Protein 2WUH (pdb70)

Foldseek 3Di:
DCVPFFAWLAQQPCPQPQVQKAKPAACDPLQGRNQQAPPHLGRQFFHWHNFWAAQVDQRIKIKGFQPAKWWFFKKKKAWGCRVNPDWAAFQKWFKWFAAVVPDIDTQAAPVRHGIDGHDPTHRDIDMDTRHVIDIHRMMMITGHDHHTDTHGMHMITTGGGDD/DADDDDDDDDDDDDDDDDDD/DADDDDDDDDDDDDDDDDDD/DQDDDDDDDDDDDDDDDPD

InterPro domains:
  IPR000421 Coagulation factor 5/8, C-terminal domain [PF00754] (46-182)
  IPR000421 Coagulation factor 5/8, C-terminal domain [PS01285] (71-104)
  IPR000421 Coagulation factor 5/8, C-terminal domain [PS01286] (168-185)
  IPR000421 Coagulation factor 5/8, C-terminal domain [PS50022] (30-185)
  IPR000421 Coagulation factor 5/8, C-terminal domain [SM00231] (29-185)
  IPR000421 Coagulation factor 5/8, C-terminal domain [cd00057] (32-184)
  IPR000719 Protein kinase domain [PS50011] (563-849)
  IPR001245 Serine-threonine/tyrosine-protein kinase, catalytic domain [PF07714] (563-846)
  IPR001245 Serine-threonine/tyrosine-protein kinase, catalytic domain [PR00109] (654-667)
  IPR001245 Serine-threonine/tyrosine-protein kinase, catalytic domain [PR00109] (700-718)
  IPR001245 Serine-threonine/tyrosine-protein kinase, catalytic domain [PR00109] (749-759)
  IPR001245 Serine-threonine/tyrosine-protein kinase, catalytic domain [PR00109] (768-790)
  IPR002011 Tyrosine-protein kinase, receptor class II, conserved site [PS00239] (734-742)
  IPR008266 Tyrosine-protein kinase, active site [PS00109] (706-718)
  IPR008979 Galactose-binding-like domain superfamily [SSF49785] (29-187)
  IPR011009 Protein kinase-like domain superfamily [SSF56112] (551-846)
  IPR020635 Tyrosine-protein kinase, catalytic domain [SM00219] (563-849)
  IPR048525 Discoidin domain-containing receptor 1/2, DS-like domain [PF21114] (190-366)
  IPR050122 Receptor Tyrosine Kinase [PTHR24416] (360-849)

Solvent-accessible surface area: 12387 Å² total

Sequence (222 aa):
NPAICRYPLGMSGGQIPDEDITASSQWSESTAAKYGRLDSEEGDGAWCPEIPVEPDDLKEFLQIDLHTLHFITLVGTQGRHAGGHGIEFAPMYKINYSRDGTRWISWRNRHGKQVLDGNSNPYDIFLKDLEPPIVARFVRFIPVTDHSMNVCMRVELYGCVWLGPGPGPGPRGQGVGFGPGPGGPGPGPGPRGQGVGFGPGPGGPGPGPGPRGQGVGFGPGP

Structure (mmCIF, N/CA/C/O backbone):
data_2WUH
#
_entry.id   2WUH
#
_cell.length_a   33.397
_cell.length_b   40.863
_cell.length_c   48.917
_cell.angle_alpha   66.19
_cell.angle_beta   88.90
_cell.angle_gamma   76.92
#
_symmetry.space_group_name_H-M   'P 1'
#
loop_
_entity.id
_entity.type
_entity.pdbx_description
1 polymer 'DISCOIDIN DOMAIN RECEPTOR 2'
2 polymer 'COLLAGEN PEPTIDE'
3 water water
#
loop_
_atom_site.group_PDB
_atom_site.id
_atom_site.type_symbol
_atom_site.label_atom_id
_atom_site.label_alt_id
_atom_site.label_comp_id
_atom_site.label_asym_id
_atom_site.label_entity_id
_atom_site.label_seq_id
_atom_site.pdbx_PDB_ins_code
_atom_site.Cartn_x
_atom_site.Cartn_y
_atom_site.Cartn_z
_atom_site.occupancy
_atom_site.B_iso_or_equiv
_atom_site.auth_seq_id
_atom_site.auth_comp_id
_atom_site.auth_asym_id
_atom_site.auth_atom_id
_atom_site.pdbx_PDB_model_num
ATOM 1 N N . ASN A 1 14 ? 26.668 0.069 -16.201 1.00 48.72 26 ASN A N 1
ATOM 2 C CA . ASN A 1 14 ? 26.587 0.916 -17.425 1.00 48.23 26 ASN A CA 1
ATOM 3 C C . ASN A 1 14 ? 25.720 0.265 -18.500 1.00 47.88 26 ASN A C 1
ATOM 4 O O . ASN A 1 14 ? 24.836 0.910 -19.065 1.00 48.01 26 ASN A O 1
ATOM 6 N N . PRO A 1 15 ? 25.963 -1.024 -18.798 1.00 47.42 27 PRO A N 1
ATOM 7 C CA . PRO A 1 15 ? 25.181 -1.731 -19.818 1.00 46.82 27 PRO A CA 1
ATOM 8 C C . PRO A 1 15 ? 23.687 -1.760 -19.500 1.00 45.98 27 PRO A C 1
ATOM 9 O O . PRO A 1 15 ? 22.875 -2.166 -20.331 1.00 43.94 27 PRO A O 1
ATOM 13 N N . ALA A 1 16 ? 23.334 -1.329 -18.292 1.00 44.80 28 ALA A N 1
ATOM 14 C CA . ALA A 1 16 ? 21.941 -1.309 -17.862 1.00 44.00 28 ALA A CA 1
ATOM 15 C C . ALA A 1 16 ? 21.171 -0.182 -18.541 1.00 43.21 28 ALA A C 1
ATOM 16 O O . ALA A 1 16 ? 19.989 -0.326 -18.848 1.00 43.44 28 ALA A O 1
ATOM 18 N N . ILE A 1 17 ? 21.847 0.939 -18.770 1.00 41.75 29 ILE A N 1
ATOM 19 C CA . ILE A 1 17 ? 21.231 2.094 -19.414 1.00 40.72 29 ILE A CA 1
ATOM 20 C C . ILE A 1 17 ? 21.620 2.154 -20.887 1.00 38.63 29 ILE A C 1
ATOM 21 O O . ILE A 1 17 ? 20.831 2.566 -21.736 1.00 40.22 29 ILE A O 1
ATOM 26 N N . CYS A 1 18 ? 22.844 1.730 -21.176 1.00 34.90 30 CYS A N 1
ATOM 27 C CA . CYS A 1 18 ? 23.382 1.735 -22.533 1.00 30.66 30 CYS A CA 1
ATOM 28 C C . CYS A 1 18 ? 23.046 0.407 -23.212 1.00 28.36 30 CYS A C 1
ATOM 29 O O . CYS A 1 18 ? 23.923 -0.428 -23.446 1.00 26.83 30 CYS A O 1
ATOM 32 N N . ARG A 1 19 ? 21.774 0.239 -23.559 1.00 26.88 31 ARG A N 1
ATOM 33 C CA . ARG A 1 19 ? 21.286 -1.006 -24.139 1.00 25.18 31 ARG A CA 1
ATOM 34 C C . ARG A 1 19 ? 20.192 -0.734 -25.175 1.00 23.11 31 ARG A C 1
ATOM 35 O O . ARG A 1 19 ? 19.459 -1.643 -25.565 1.00 23.67 31 ARG A O 1
ATOM 43 N N . TYR A 1 20 ? 20.087 0.514 -25.617 1.00 23.15 32 TYR A N 1
ATOM 44 C CA . TYR A 1 20 ? 19.050 0.913 -26.568 1.00 23.47 32 TYR A CA 1
ATOM 45 C C . TYR A 1 20 ? 19.284 0.527 -28.020 1.00 21.97 32 TYR A C 1
ATOM 46 O O . TYR A 1 20 ? 20.416 0.522 -28.499 1.00 20.92 32 TYR A O 1
ATOM 55 N N . PRO A 1 21 ? 18.206 0.191 -28.744 1.00 20.99 33 PRO A N 1
ATOM 56 C CA . PRO A 1 21 ? 18.397 -0.164 -30.154 1.00 20.73 33 PRO A CA 1
ATOM 57 C C . PRO A 1 21 ? 18.864 1.115 -30.846 1.00 20.01 33 PRO A C 1
ATOM 58 O O . PRO A 1 21 ? 18.337 2.204 -30.583 1.00 20.57 33 PRO A O 1
ATOM 62 N N . LEU A 1 22 ? 19.848 1.002 -31.733 1.00 19.02 34 LEU A N 1
ATOM 63 C CA . LEU A 1 22 ? 20.394 2.197 -32.365 1.00 18.52 34 LEU A CA 1
ATOM 64 C C . LEU A 1 22 ? 19.783 2.690 -33.674 1.00 20.47 34 LEU A C 1
ATOM 65 O O . LEU A 1 22 ? 20.198 3.727 -34.199 1.00 21.51 34 LEU A O 1
ATOM 70 N N . GLY A 1 23 ? 18.803 1.973 -34.209 1.00 20.33 35 GLY A N 1
ATOM 71 C CA . GLY A 1 23 ? 18.178 2.471 -35.420 1.00 20.84 35 GLY A CA 1
ATOM 72 C C . GLY A 1 23 ? 17.890 1.563 -36.594 1.00 19.11 35 GLY A C 1
ATOM 73 O O . GLY A 1 23 ? 17.290 2.020 -37.562 1.00 20.29 35 GLY A O 1
ATOM 74 N N . MET A 1 24 ? 18.285 0.298 -36.542 1.00 18.78 36 MET A N 1
ATOM 75 C CA . MET A 1 24 ? 18.012 -0.564 -37.686 1.00 18.53 36 MET A CA 1
ATOM 76 C C . MET A 1 24 ? 16.517 -0.817 -37.860 1.00 20.46 36 MET A C 1
ATOM 77 O O . MET A 1 24 ? 15.972 -0.582 -38.935 1.00 19.16 36 MET A O 1
ATOM 82 N N . SER A 1 25 ? 15.849 -1.283 -36.810 1.00 21.12 37 SER A N 1
ATOM 83 C CA . SER A 1 25 ? 14.411 -1.551 -36.891 1.00 22.57 37 SER A CA 1
ATOM 84 C C . SER A 1 25 ? 13.554 -0.290 -36.981 1.00 23.51 37 SER A C 1
ATOM 85 O O . SER A 1 25 ? 12.554 -0.264 -37.702 1.00 23.51 37 SER A O 1
ATOM 88 N N . GLY A 1 26 ? 13.943 0.743 -36.240 1.00 24.60 38 GLY A N 1
ATOM 89 C CA . GLY A 1 26 ? 13.183 1.984 -36.220 1.00 26.40 38 GLY A CA 1
ATOM 90 C C . GLY A 1 26 ? 13.385 2.966 -37.361 1.00 26.76 38 GLY A C 1
ATOM 91 O O . GLY A 1 26 ? 12.575 3.879 -37.540 1.00 27.70 38 GLY A O 1
ATOM 92 N N . GLY A 1 27 ? 14.457 2.800 -38.129 1.00 25.87 39 GLY A N 1
ATOM 93 C CA . GLY A 1 27 ? 14.704 3.708 -39.234 1.00 27.16 39 GLY A CA 1
ATOM 94 C C . GLY A 1 27 ? 15.594 4.893 -38.895 1.00 26.62 39 GLY A C 1
ATOM 95 O O . GLY A 1 27 ? 15.922 5.693 -39.779 1.00 27.21 39 GLY A O 1
ATOM 96 N N . GLN A 1 28 ? 15.992 5.019 -37.629 1.00 25.61 40 GLN A N 1
ATOM 97 C CA . GLN A 1 28 ? 16.859 6.125 -37.217 1.00 25.51 40 GLN A CA 1
ATOM 98 C C . GLN A 1 28 ? 18.147 6.072 -38.030 1.00 24.00 40 GLN A C 1
ATOM 99 O O . GLN A 1 28 ? 18.758 7.101 -38.325 1.00 25.71 40 GLN A O 1
ATOM 105 N N . ILE A 1 29 ? 18.569 4.858 -38.368 1.00 22.50 41 ILE A N 1
ATOM 106 C CA . ILE A 1 29 ? 19.741 4.657 -39.206 1.00 19.65 41 ILE A CA 1
ATOM 107 C C . ILE A 1 29 ? 19.146 4.593 -40.616 1.00 19.77 41 ILE A C 1
ATOM 108 O O . ILE A 1 29 ? 18.476 3.630 -40.970 1.00 21.18 41 ILE A O 1
ATOM 113 N N . PRO A 1 30 ? 19.371 5.633 -41.433 1.00 21.86 42 PRO A N 1
ATOM 114 C CA . PRO A 1 30 ? 18.839 5.675 -42.799 1.00 21.83 42 PRO A CA 1
ATOM 115 C C . PRO A 1 30 ? 19.460 4.659 -43.752 1.00 22.05 42 PRO A C 1
ATOM 116 O O . PRO A 1 30 ? 20.558 4.159 -43.513 1.00 21.31 42 PRO A O 1
ATOM 120 N N . ASP A 1 31 ? 18.754 4.370 -44.843 1.00 22.53 43 ASP A N 1
ATOM 121 C CA . ASP A 1 31 ? 19.228 3.408 -45.836 1.00 24.28 43 ASP A CA 1
ATOM 122 C C . ASP A 1 31 ? 20.649 3.672 -46.319 1.00 24.14 43 ASP A C 1
ATOM 123 O O . ASP A 1 31 ? 21.444 2.741 -46.467 1.00 21.96 43 ASP A O 1
ATOM 128 N N . GLU A 1 32 ? 20.959 4.940 -46.578 1.00 23.96 44 GLU A N 1
ATOM 129 C CA . GLU A 1 32 ? 22.272 5.332 -47.072 1.00 24.96 44 GLU A CA 1
ATOM 130 C C . GLU A 1 32 ? 23.407 4.904 -46.156 1.00 22.65 44 GLU A C 1
ATOM 131 O O . GLU A 1 32 ? 24.532 4.714 -46.612 1.00 22.88 44 GLU A O 1
ATOM 137 N N . ASP A 1 33 ? 23.113 4.745 -44.868 1.00 22.63 45 ASP A N 1
ATOM 138 C CA . ASP A 1 33 ? 24.135 4.353 -43.904 1.00 21.27 45 ASP A CA 1
ATOM 139 C C . ASP A 1 33 ? 24.320 2.842 -43.755 1.00 19.89 45 ASP A C 1
ATOM 140 O O . ASP A 1 33 ? 25.093 2.398 -42.910 1.00 19.56 45 ASP A O 1
ATOM 145 N N . ILE A 1 34 ? 23.613 2.061 -44.567 1.00 19.90 46 ILE A N 1
ATOM 146 C CA . ILE A 1 34 ? 23.726 0.604 -44.519 1.00 18.46 46 ILE A CA 1
ATOM 147 C C . ILE A 1 34 ? 24.186 0.125 -45.890 1.00 18.55 46 ILE A C 1
ATOM 148 O O . ILE A 1 34 ? 23.515 0.357 -46.894 1.00 18.81 46 ILE A O 1
ATOM 153 N N . THR A 1 35 ? 25.335 -0.539 -45.928 1.00 17.59 47 THR A N 1
ATOM 154 C CA . THR A 1 35 ? 25.872 -1.035 -47.187 1.00 18.63 47 THR A CA 1
ATOM 155 C C . THR A 1 35 ? 26.393 -2.446 -47.007 1.00 18.52 47 THR A C 1
ATOM 156 O O . THR A 1 35 ? 26.491 -2.950 -45.883 1.00 18.72 47 THR A O 1
ATOM 160 N N . ALA A 1 36 ? 26.734 -3.087 -48.117 1.00 18.71 48 ALA A N 1
ATOM 161 C CA . ALA A 1 36 ? 27.216 -4.454 -48.053 1.00 17.92 48 ALA A CA 1
ATOM 162 C C . ALA A 1 36 ? 28.233 -4.775 -49.130 1.00 20.36 48 ALA A C 1
ATOM 163 O O . ALA A 1 36 ? 28.409 -4.024 -50.086 1.00 20.74 48 ALA A O 1
ATOM 165 N N . SER A 1 37 ? 28.898 -5.908 -48.945 1.00 20.66 49 SER A N 1
ATOM 166 C CA . SER A 1 37 ? 29.912 -6.408 -49.863 1.00 20.67 49 SER A CA 1
ATOM 167 C C . SER A 1 37 ? 29.292 -6.773 -51.211 1.00 23.16 49 SER A C 1
ATOM 168 O O . SER A 1 37 ? 29.878 -6.517 -52.267 1.00 23.99 49 SER A O 1
ATOM 171 N N . SER A 1 38 ? 28.111 -7.383 -51.165 1.00 22.90 50 SER A N 1
ATOM 172 C CA . SER A 1 38 ? 27.396 -7.793 -52.371 1.00 23.27 50 SER A CA 1
ATOM 173 C C . SER A 1 38 ? 25.927 -8.027 -52.035 1.00 23.78 50 SER A C 1
ATOM 174 O O . SER A 1 38 ? 25.534 -7.982 -50.866 1.00 22.32 50 SER A O 1
ATOM 177 N N . GLN A 1 39 ? 25.117 -8.277 -53.059 1.00 21.92 51 GLN A N 1
ATOM 178 C CA . GLN A 1 39 ? 23.694 -8.528 -52.862 1.00 22.26 51 GLN A CA 1
ATOM 179 C C . GLN A 1 39 ? 23.163 -9.467 -53.938 1.00 22.87 51 GLN A C 1
ATOM 180 O O . GLN A 1 39 ? 23.552 -9.386 -55.105 1.00 23.05 51 GLN A O 1
ATOM 186 N N . TRP A 1 40 ? 22.266 -10.356 -53.535 1.00 21.71 52 TRP A N 1
ATOM 187 C CA . TRP A 1 40 ? 21.662 -11.320 -54.444 1.00 22.21 52 TRP A CA 1
ATOM 188 C C . TRP A 1 40 ? 20.772 -10.590 -55.439 1.00 21.80 52 TRP A C 1
ATOM 189 O O . TRP A 1 40 ? 20.732 -10.932 -56.627 1.00 22.75 52 TRP A O 1
ATOM 200 N N . SER A 1 41 ? 20.074 -9.575 -54.943 1.00 22.59 53 SER A N 1
ATOM 201 C CA . SER A 1 41 ? 19.153 -8.789 -55.752 1.00 23.88 53 SER A CA 1
ATOM 202 C C . SER A 1 41 ? 18.936 -7.430 -55.102 1.00 24.88 53 SER A C 1
ATOM 203 O O . SER A 1 41 ? 19.323 -7.210 -53.952 1.00 22.96 53 SER A O 1
ATOM 206 N N . GLU A 1 42 ? 18.322 -6.509 -55.834 1.00 26.02 54 GLU A N 1
ATOM 207 C CA . GLU A 1 42 ? 18.062 -5.194 -55.271 1.00 27.14 54 GLU A CA 1
ATOM 208 C C . GLU A 1 42 ? 17.142 -5.370 -54.064 1.00 25.67 54 GLU A C 1
ATOM 209 O O . GLU A 1 42 ? 17.235 -4.628 -53.086 1.00 25.57 54 GLU A O 1
ATOM 215 N N . SER A 1 43 ? 16.267 -6.370 -54.142 1.00 23.60 55 SER A N 1
ATOM 216 C CA . SER A 1 43 ? 15.308 -6.670 -53.084 1.00 22.77 55 SER A CA 1
ATOM 217 C C . SER A 1 43 ? 15.945 -7.250 -51.823 1.00 21.74 55 SER A C 1
ATOM 218 O O . SER A 1 43 ? 15.294 -7.352 -50.786 1.00 20.59 55 SER A O 1
ATOM 221 N N . THR A 1 44 ? 17.212 -7.635 -51.914 1.00 21.13 56 THR A N 1
ATOM 222 C CA . THR A 1 44 ? 17.916 -8.171 -50.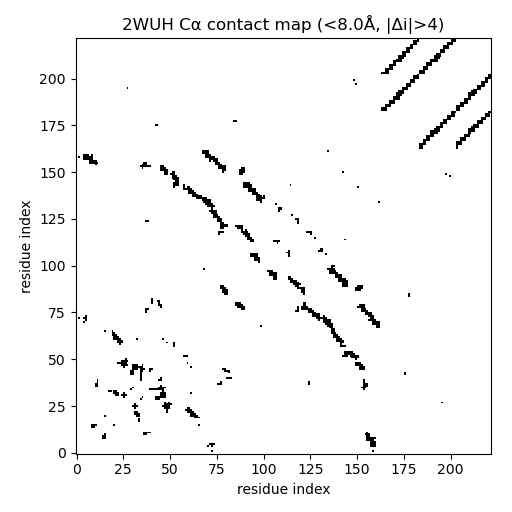752 1.00 21.42 56 THR A CA 1
ATOM 223 C C . THR A 1 44 ? 19.181 -7.345 -50.525 1.00 18.99 56 THR A C 1
ATOM 224 O O . THR A 1 44 ? 20.195 -7.829 -50.027 1.00 19.68 56 THR A O 1
ATOM 228 N N . ALA A 1 45 ? 19.106 -6.070 -50.895 1.00 19.98 57 ALA A N 1
ATOM 229 C CA . ALA A 1 45 ? 20.228 -5.162 -50.710 1.00 18.45 57 ALA A CA 1
ATOM 230 C C . ALA A 1 45 ? 20.412 -4.905 -49.222 1.00 17.67 57 ALA A C 1
ATOM 231 O O . ALA A 1 45 ? 19.525 -5.195 -48.414 1.00 19.55 57 ALA A O 1
ATOM 233 N N . ALA A 1 46 ? 21.557 -4.336 -48.876 1.00 16.83 58 ALA A N 1
ATOM 234 C CA . ALA A 1 46 ? 21.899 -4.036 -47.490 1.00 16.86 58 ALA A CA 1
ATOM 235 C C . ALA A 1 46 ? 20.818 -3.342 -46.667 1.00 18.80 58 ALA A C 1
ATOM 236 O O . ALA A 1 46 ? 20.625 -3.677 -45.498 1.00 19.31 58 ALA A O 1
ATOM 238 N N . LYS A 1 47 ? 20.117 -2.382 -47.266 1.00 19.48 59 LYS A N 1
ATOM 239 C CA . LYS A 1 47 ? 19.092 -1.637 -46.539 1.00 19.82 59 LYS A CA 1
ATOM 240 C C . LYS A 1 47 ? 17.941 -2.482 -46.019 1.00 18.51 59 LYS A C 1
ATOM 241 O O . LYS A 1 47 ? 17.180 -2.036 -45.165 1.00 18.55 59 LYS A O 1
ATOM 247 N N . TYR A 1 48 ? 17.806 -3.702 -46.526 1.00 18.36 60 TYR A N 1
ATOM 248 C CA . TYR A 1 48 ? 16.735 -4.581 -46.069 1.00 17.03 60 TYR A CA 1
ATOM 249 C C . TYR A 1 48 ? 17.179 -5.473 -44.910 1.00 18.83 60 TYR A C 1
ATOM 250 O O . TYR A 1 48 ? 16.388 -6.270 -44.395 1.00 17.36 60 TYR A O 1
ATOM 259 N N . GLY A 1 49 ? 18.434 -5.317 -44.487 1.00 17.37 61 GLY A N 1
ATOM 260 C CA . GLY A 1 49 ? 18.961 -6.126 -43.396 1.00 17.03 61 GLY A CA 1
ATOM 261 C C . GLY A 1 49 ? 18.673 -5.554 -42.017 1.00 16.87 61 GLY A C 1
ATOM 262 O O . GLY A 1 49 ? 19.558 -5.509 -41.152 1.00 15.29 61 GLY A O 1
ATOM 263 N N . ARG A 1 50 ? 17.427 -5.128 -41.812 1.00 17.23 62 ARG A N 1
ATOM 264 C CA . ARG A 1 50 ? 16.988 -4.535 -40.546 1.00 17.37 62 ARG A CA 1
ATOM 265 C C . ARG A 1 50 ? 16.212 -5.560 -39.721 1.00 17.45 62 ARG A C 1
ATOM 266 O O . ARG A 1 50 ? 15.325 -6.232 -40.233 1.00 17.19 62 ARG A O 1
ATOM 274 N N . LEU A 1 51 ? 16.540 -5.673 -38.438 1.00 17.10 63 LEU A N 1
ATOM 275 C CA . LEU A 1 51 ? 15.880 -6.646 -37.573 1.00 16.17 63 LEU A CA 1
ATOM 276 C C . LEU A 1 51 ? 14.350 -6.556 -37.650 1.00 18.07 63 LEU A C 1
ATOM 277 O O . LEU A 1 51 ? 13.780 -5.463 -37.604 1.00 20.56 63 LEU A O 1
ATOM 282 N N . ASP A 1 52 ? 13.709 -7.718 -37.777 1.00 20.57 64 ASP A N 1
ATOM 283 C CA . ASP A 1 52 ? 12.248 -7.845 -37.844 1.00 20.98 64 ASP A CA 1
ATOM 284 C C . ASP A 1 52 ? 11.553 -7.249 -39.064 1.00 22.80 64 ASP A C 1
ATOM 285 O O . ASP A 1 52 ? 10.320 -7.251 -39.140 1.00 22.50 64 ASP A O 1
ATOM 290 N N . SER A 1 53 ? 12.323 -6.746 -40.020 1.00 19.99 65 SER A N 1
ATOM 291 C CA . SER A 1 53 ? 11.733 -6.158 -41.215 1.00 22.20 65 SER A CA 1
ATOM 292 C C . SER A 1 53 ? 11.315 -7.217 -42.224 1.00 23.27 65 SER A C 1
ATOM 293 O O . SER A 1 53 ? 11.936 -8.273 -42.321 1.00 23.48 65 SER A O 1
ATOM 296 N N . GLU A 1 54 ? 10.240 -6.927 -42.954 1.00 23.65 66 GLU A N 1
ATOM 297 C CA . GLU A 1 54 ? 9.733 -7.819 -43.990 1.00 24.09 66 GLU A CA 1
ATOM 298 C C . GLU A 1 54 ? 9.723 -7.070 -45.318 1.00 22.89 66 GLU A C 1
ATOM 299 O O . GLU A 1 54 ? 9.176 -7.560 -46.307 1.00 23.73 66 GLU A O 1
ATOM 305 N N . GLU A 1 55 ? 10.322 -5.881 -45.332 1.00 21.81 67 GLU A N 1
ATOM 306 C CA . GLU A 1 55 ? 10.400 -5.055 -46.539 1.00 24.07 67 GLU A CA 1
ATOM 307 C C . GLU A 1 55 ? 11.314 -5.696 -47.585 1.00 23.28 67 GLU A C 1
ATOM 308 O O . GLU A 1 55 ? 12.204 -6.481 -47.246 1.00 22.64 67 GLU A O 1
ATOM 314 N N . GLY A 1 56 ? 11.100 -5.365 -48.855 1.00 21.81 68 GLY A N 1
ATOM 315 C CA . GLY A 1 56 ? 11.916 -5.966 -49.898 1.00 22.23 68 GLY A CA 1
ATOM 316 C C . GLY A 1 56 ? 11.660 -7.462 -49.862 1.00 20.79 68 GLY A C 1
ATOM 317 O O . GLY A 1 56 ? 10.528 -7.878 -49.622 1.00 23.36 68 GLY A O 1
ATOM 318 N N . ASP A 1 57 ? 12.686 -8.277 -50.093 1.00 20.77 69 ASP A N 1
ATOM 319 C CA . ASP A 1 57 ? 12.494 -9.722 -50.030 1.00 21.12 69 ASP A CA 1
ATOM 320 C C . ASP A 1 57 ? 12.856 -10.321 -48.666 1.00 21.74 69 ASP A C 1
ATOM 321 O O . ASP A 1 57 ? 13.147 -11.515 -48.537 1.00 23.05 69 ASP A O 1
ATOM 326 N N . GLY A 1 58 ? 12.838 -9.473 -47.640 1.00 23.04 70 GLY A N 1
ATOM 327 C CA . GLY A 1 58 ? 13.057 -9.955 -46.287 1.00 20.21 70 GLY A CA 1
ATOM 328 C C . GLY A 1 58 ? 14.371 -9.887 -45.538 1.00 21.11 70 GLY A C 1
ATOM 329 O O . GLY A 1 58 ? 14.397 -10.260 -44.366 1.00 21.29 70 GLY A O 1
ATOM 330 N N . ALA A 1 59 ? 15.445 -9.432 -46.175 1.00 19.06 71 ALA A N 1
ATOM 331 C CA . ALA A 1 59 ? 16.734 -9.353 -45.498 1.00 18.46 71 ALA A CA 1
ATOM 332 C C . ALA A 1 59 ? 17.819 -8.940 -46.475 1.00 18.28 71 ALA A C 1
ATOM 333 O O . ALA A 1 59 ? 17.561 -8.766 -47.660 1.00 19.31 71 ALA A O 1
ATOM 335 N N . TRP A 1 60 ? 19.030 -8.760 -45.960 1.00 17.11 72 TRP A N 1
ATOM 336 C CA . TRP A 1 60 ? 20.180 -8.482 -46.812 1.00 16.09 72 TRP A CA 1
ATOM 337 C C . TRP A 1 60 ? 20.746 -9.871 -47.098 1.00 17.28 72 TRP A C 1
ATOM 338 O O . TRP A 1 60 ? 20.875 -10.685 -46.184 1.00 15.97 72 TRP A O 1
ATOM 349 N N . CYS A 1 61 ? 21.094 -10.151 -48.351 1.00 16.18 73 CYS A N 1
ATOM 350 C CA . CYS A 1 61 ? 21.656 -11.454 -48.677 1.00 18.17 73 CYS A CA 1
ATOM 351 C C . CYS A 1 61 ? 22.785 -11.289 -49.679 1.00 19.51 73 CYS A C 1
ATOM 352 O O . CYS A 1 61 ? 22.615 -10.607 -50.687 1.00 20.69 73 CYS A O 1
ATOM 355 N N . PRO A 1 62 ? 23.954 -11.893 -49.405 1.00 19.39 74 PRO A N 1
ATOM 356 C CA . PRO A 1 62 ? 25.110 -11.812 -50.308 1.00 20.85 74 PRO A CA 1
ATOM 357 C C . PRO A 1 62 ? 24.745 -12.368 -51.680 1.00 21.67 74 PRO A C 1
ATOM 358 O O . PRO A 1 62 ? 23.791 -13.126 -51.810 1.00 21.10 74 PRO A O 1
ATOM 362 N N . GLU A 1 63 ? 25.525 -12.004 -52.693 1.00 23.03 75 GLU A N 1
ATOM 363 C CA . GLU A 1 63 ? 25.287 -12.454 -54.057 1.00 24.14 75 GLU A CA 1
ATOM 364 C C . GLU A 1 63 ? 25.662 -13.918 -54.270 1.00 23.25 75 GLU A C 1
ATOM 365 O O . GLU A 1 63 ? 25.115 -14.583 -55.146 1.00 23.3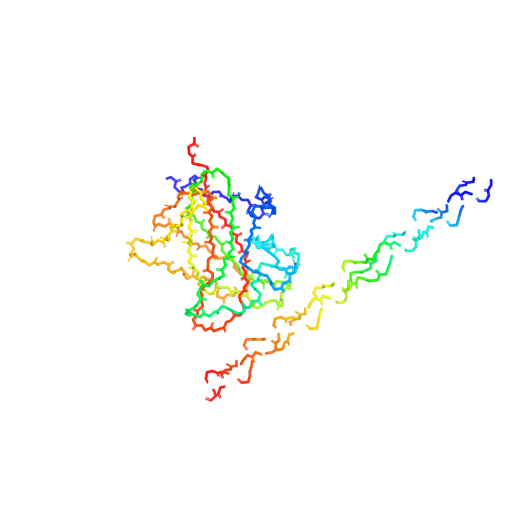9 75 GLU A O 1
ATOM 371 N N . ILE A 1 64 ? 26.600 -14.417 -53.473 1.00 24.06 76 ILE A N 1
ATOM 372 C CA . ILE A 1 64 ? 27.031 -15.808 -53.597 1.00 24.81 76 ILE A CA 1
ATOM 373 C C . ILE A 1 64 ? 27.104 -16.480 -52.234 1.00 23.75 76 ILE A C 1
ATOM 374 O O . ILE A 1 64 ? 27.052 -15.812 -51.204 1.00 23.19 76 ILE A O 1
ATOM 379 N N . PRO A 1 65 ? 27.205 -17.819 -52.209 1.00 24.19 77 PRO A N 1
ATOM 380 C CA . PRO A 1 65 ? 27.284 -18.540 -50.936 1.00 23.39 77 PRO A CA 1
ATOM 381 C C . PRO A 1 65 ? 28.514 -18.136 -50.139 1.00 23.66 77 PRO A C 1
ATOM 382 O O . PRO A 1 65 ? 29.525 -17.720 -50.708 1.00 25.00 77 PRO A O 1
ATOM 386 N N . VAL A 1 66 ? 28.432 -18.258 -48.821 1.00 22.26 78 VAL A N 1
ATOM 387 C CA . VAL A 1 66 ? 29.571 -17.940 -47.974 1.00 21.40 78 VAL A CA 1
ATOM 388 C C . VAL A 1 66 ? 30.318 -19.241 -47.731 1.00 24.39 78 VAL A C 1
ATOM 389 O O . VAL A 1 66 ? 29.722 -20.226 -47.285 1.00 22.39 78 VAL A O 1
ATOM 393 N N . GLU A 1 67 ? 31.613 -19.239 -48.045 1.0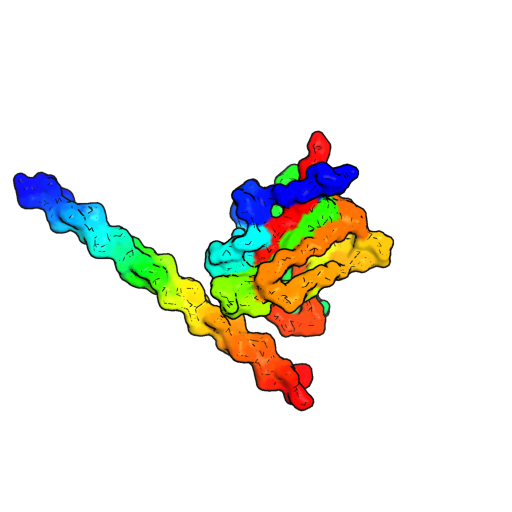0 25.61 79 GLU A N 1
ATOM 394 C CA . GLU A 1 67 ? 32.479 -20.402 -47.864 1.00 27.82 79 GLU A CA 1
ATOM 395 C C . GLU A 1 67 ? 33.179 -20.300 -46.510 1.00 26.30 79 GLU A C 1
ATOM 396 O O . GLU A 1 67 ? 33.572 -19.217 -46.086 1.00 25.79 79 GLU A O 1
ATOM 402 N N . PRO A 1 68 ? 33.363 -21.437 -45.822 1.00 27.15 80 PRO A N 1
ATOM 403 C CA . PRO A 1 68 ? 34.012 -21.485 -44.507 1.00 27.45 80 PRO A CA 1
ATOM 404 C C . PRO A 1 68 ? 35.443 -20.949 -44.418 1.00 29.38 80 PRO A C 1
ATOM 405 O O . PRO A 1 68 ? 35.867 -20.465 -43.365 1.00 30.56 80 PRO A O 1
ATOM 409 N N . ASP A 1 69 ? 36.181 -21.030 -45.516 1.00 29.69 81 ASP A N 1
ATOM 410 C CA . ASP A 1 69 ? 37.567 -20.577 -45.520 1.00 31.91 81 ASP A CA 1
ATOM 411 C C . ASP A 1 69 ? 37.765 -19.312 -46.347 1.00 31.52 81 ASP A C 1
ATOM 412 O O . ASP A 1 69 ? 38.887 -18.985 -46.733 1.00 31.13 81 ASP A O 1
ATOM 417 N N . ASP A 1 70 ? 36.674 -18.603 -46.616 1.00 30.67 82 ASP A N 1
ATOM 418 C CA . ASP A 1 70 ? 36.740 -17.378 -47.402 1.00 30.56 82 ASP A CA 1
ATOM 419 C C . ASP A 1 70 ? 35.664 -16.423 -46.908 1.00 29.63 82 ASP A C 1
ATOM 420 O O . ASP A 1 70 ? 34.609 -16.299 -47.523 1.00 29.02 82 ASP A O 1
ATOM 425 N N . LEU A 1 71 ? 35.939 -15.748 -45.797 1.00 28.64 83 LEU A N 1
ATOM 426 C CA . LEU A 1 71 ? 34.985 -14.814 -45.207 1.00 29.55 83 LEU A CA 1
ATOM 427 C C . LEU A 1 71 ? 35.113 -13.433 -45.847 1.00 30.07 83 LEU A C 1
ATOM 428 O O . LEU A 1 71 ? 35.693 -12.519 -45.261 1.00 33.00 83 LEU A O 1
ATOM 433 N N . LYS A 1 72 ? 34.541 -13.280 -47.038 1.00 27.22 84 LYS A N 1
ATOM 434 C CA . LYS A 1 72 ? 34.632 -12.026 -47.780 1.00 25.79 84 LYS A CA 1
ATOM 435 C C . LYS A 1 72 ? 33.361 -11.181 -47.905 1.00 25.10 84 LYS A C 1
ATOM 436 O O . LYS A 1 72 ? 33.349 -10.187 -48.630 1.00 25.55 84 LYS A O 1
ATOM 442 N N . GLU A 1 73 ? 32.292 -11.567 -47.216 1.00 21.74 85 GLU A N 1
ATOM 443 C CA . GLU A 1 73 ? 31.057 -10.789 -47.279 1.00 19.65 85 GLU A CA 1
ATOM 444 C C . GLU A 1 73 ? 30.913 -9.977 -45.997 1.00 18.48 85 GLU A C 1
ATOM 445 O O . GLU A 1 73 ? 31.507 -10.305 -44.972 1.00 19.63 85 GLU A O 1
ATOM 451 N N . PHE A 1 74 ? 30.132 -8.906 -46.059 1.00 17.97 86 PHE A N 1
ATOM 452 C CA . PHE A 1 74 ? 29.906 -8.082 -44.880 1.00 16.81 86 PHE A CA 1
ATOM 453 C C . PHE A 1 74 ? 28.710 -7.169 -45.048 1.00 17.20 86 PHE A C 1
ATOM 454 O O . PHE A 1 74 ? 28.332 -6.819 -46.167 1.00 18.59 86 PHE A O 1
ATOM 462 N N . LEU A 1 75 ? 28.100 -6.826 -43.918 1.00 16.48 87 LEU A N 1
ATOM 463 C CA . LEU A 1 75 ? 26.978 -5.896 -43.871 1.00 15.57 87 LEU A CA 1
ATOM 464 C C . LEU A 1 75 ? 27.549 -4.798 -42.977 1.00 16.09 87 LEU A C 1
ATOM 465 O O . LEU A 1 75 ? 27.921 -5.045 -41.830 1.00 16.26 87 LEU A O 1
ATOM 470 N N . GLN A 1 76 ? 27.613 -3.586 -43.513 1.00 16.99 88 GLN A N 1
ATOM 471 C CA . GLN A 1 76 ? 28.205 -2.456 -42.807 1.00 17.58 88 GLN A CA 1
ATOM 472 C C . GLN A 1 76 ? 27.234 -1.346 -42.427 1.00 18.11 88 GLN A C 1
ATOM 473 O O . GLN A 1 76 ? 26.436 -0.899 -43.245 1.00 17.74 88 GLN A O 1
ATOM 479 N N . ILE A 1 77 ? 27.323 -0.904 -41.175 1.00 16.56 89 ILE A N 1
ATOM 480 C CA . ILE A 1 77 ? 26.468 0.158 -40.660 1.00 17.67 89 ILE A CA 1
ATOM 481 C C . ILE A 1 77 ? 27.316 1.358 -40.257 1.00 16.87 89 ILE A C 1
ATOM 482 O O . ILE A 1 77 ? 28.312 1.211 -39.554 1.00 17.91 89 ILE A O 1
ATOM 487 N N . ASP A 1 78 ? 26.926 2.542 -40.721 1.00 17.03 90 ASP A N 1
ATOM 488 C CA . ASP A 1 78 ? 27.630 3.768 -40.378 1.00 19.96 90 ASP A CA 1
ATOM 489 C C . ASP A 1 78 ? 26.759 4.550 -39.388 1.00 18.23 90 ASP A C 1
ATOM 490 O O . ASP A 1 78 ? 25.656 4.975 -39.726 1.00 20.17 90 ASP A O 1
ATOM 495 N N . LEU A 1 79 ? 27.247 4.712 -38.160 1.00 18.54 91 LEU A N 1
ATOM 496 C CA . LEU A 1 79 ? 26.512 5.439 -37.125 1.00 21.16 91 LEU A CA 1
ATOM 497 C C . LEU A 1 79 ? 26.897 6.915 -37.097 1.00 22.89 91 LEU A C 1
ATOM 498 O O . LEU A 1 79 ? 26.303 7.704 -36.354 1.00 24.89 91 LEU A O 1
ATOM 503 N N . HIS A 1 80 ? 27.892 7.269 -37.910 1.00 25.07 92 HIS A N 1
ATOM 504 C CA . HIS A 1 80 ? 28.406 8.636 -38.025 1.00 26.53 92 HIS A CA 1
ATOM 505 C C . HIS A 1 80 ? 29.157 9.154 -36.807 1.00 28.09 92 HIS A C 1
ATOM 506 O O . HIS A 1 80 ? 30.284 9.632 -36.932 1.00 30.53 92 HIS A O 1
ATOM 513 N N . THR A 1 81 ? 28.541 9.072 -35.635 1.00 28.54 93 THR A N 1
ATOM 514 C CA . THR A 1 81 ? 29.207 9.512 -34.417 1.00 30.05 93 THR A CA 1
ATOM 515 C C . THR A 1 81 ? 29.601 8.261 -33.644 1.00 28.18 93 THR A C 1
ATOM 516 O O . THR A 1 81 ? 29.022 7.196 -33.848 1.00 27.52 93 THR A O 1
ATOM 520 N N . LEU A 1 82 ? 30.603 8.376 -32.780 1.00 26.16 94 LEU A N 1
ATOM 521 C CA . LEU A 1 82 ? 31.038 7.229 -32.001 1.00 24.20 94 LEU A CA 1
ATOM 522 C C . LEU A 1 82 ? 29.940 6.757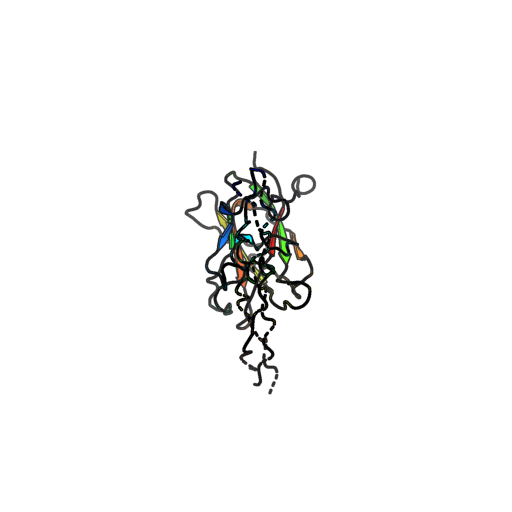 -31.059 1.00 23.94 94 LEU A C 1
ATOM 523 O O . LEU A 1 82 ? 29.282 7.564 -30.396 1.00 25.31 94 LEU A O 1
ATOM 528 N N . HIS A 1 83 ? 29.754 5.442 -31.008 1.00 22.41 95 HIS A N 1
ATOM 529 C CA . HIS A 1 83 ? 28.755 4.830 -30.144 1.00 21.74 95 HIS A CA 1
ATOM 530 C C . HIS A 1 83 ? 29.370 3.701 -29.338 1.00 22.39 95 HIS A C 1
ATOM 531 O O . HIS A 1 83 ? 30.357 3.092 -29.748 1.00 21.75 95 HIS A O 1
ATOM 538 N N . PHE A 1 84 ? 28.771 3.430 -28.188 1.00 23.00 96 PHE A N 1
ATOM 539 C CA . PHE A 1 84 ? 29.198 2.341 -27.326 1.00 26.25 96 PHE A CA 1
ATOM 540 C C . PHE A 1 84 ? 28.231 1.224 -27.731 1.00 26.69 96 PHE A C 1
ATOM 541 O O . PHE A 1 84 ? 27.015 1.401 -27.636 1.00 29.01 96 PHE A O 1
ATOM 549 N N . ILE A 1 85 ? 28.752 0.101 -28.217 1.00 23.60 97 ILE A N 1
ATOM 550 C CA . ILE A 1 85 ? 27.896 -1.014 -28.633 1.00 22.68 97 ILE A CA 1
ATOM 551 C C . ILE A 1 85 ? 28.055 -2.146 -27.621 1.00 22.50 97 ILE A C 1
ATOM 552 O O . ILE A 1 85 ? 29.127 -2.741 -27.502 1.00 21.76 97 ILE A O 1
ATOM 557 N N . THR A 1 86 ? 26.976 -2.442 -26.904 1.00 20.16 98 THR A N 1
ATOM 558 C CA . THR A 1 86 ? 26.989 -3.461 -25.862 1.00 21.18 98 THR A CA 1
ATOM 559 C C . THR A 1 86 ? 26.375 -4.804 -26.241 1.00 19.93 98 THR A C 1
ATOM 560 O O . THR A 1 86 ? 26.692 -5.835 -25.635 1.00 20.92 98 THR A O 1
ATOM 564 N N . LEU A 1 87 ? 25.478 -4.790 -27.221 1.00 19.17 99 LEU A N 1
ATOM 565 C CA . LEU A 1 87 ? 24.849 -6.019 -27.687 1.00 17.29 99 LEU A CA 1
ATOM 566 C C . LEU A 1 87 ? 24.534 -5.876 -29.159 1.00 17.51 99 LEU A C 1
ATOM 567 O O . LEU A 1 87 ? 24.428 -4.767 -29.672 1.00 17.00 99 LEU A O 1
ATOM 572 N N . VAL A 1 88 ? 24.385 -7.016 -29.820 1.00 18.95 100 VAL A N 1
ATOM 573 C CA . VAL A 1 88 ? 24.003 -7.050 -31.223 1.00 19.01 100 VAL A CA 1
ATOM 574 C C . VAL A 1 88 ? 22.945 -8.128 -31.347 1.00 19.81 100 VAL A C 1
ATOM 575 O O . VAL A 1 88 ? 22.914 -9.075 -30.554 1.00 19.17 100 VAL A O 1
ATOM 579 N N . GLY A 1 89 ? 22.066 -7.974 -32.329 1.00 17.33 101 GLY A N 1
ATOM 580 C CA . GLY A 1 89 ? 21.020 -8.957 -32.540 1.00 17.03 101 GLY A CA 1
ATOM 581 C C . GLY A 1 89 ? 20.973 -9.309 -34.011 1.00 18.00 101 GLY A C 1
ATOM 582 O O . GLY A 1 89 ? 21.158 -8.437 -34.859 1.00 17.94 101 GLY A O 1
ATOM 583 N N . THR A 1 90 ? 20.751 -10.581 -34.317 1.00 17.66 102 THR A N 1
ATOM 584 C CA . THR A 1 90 ? 20.672 -11.020 -35.704 1.00 17.70 102 THR A CA 1
ATOM 585 C C . THR A 1 90 ? 19.525 -11.995 -35.933 1.00 19.40 102 THR A C 1
ATOM 586 O O . THR A 1 90 ? 19.041 -12.654 -35.006 1.00 17.62 102 THR A O 1
ATOM 590 N N . GLN A 1 91 ? 19.098 -12.057 -37.190 1.00 19.29 103 GLN A N 1
ATOM 591 C CA . GLN A 1 91 ? 18.031 -12.939 -37.657 1.00 19.74 103 GLN A CA 1
ATOM 592 C C . GLN A 1 91 ? 18.424 -13.329 -39.070 1.00 19.13 103 GLN A C 1
ATOM 593 O O . GLN A 1 91 ? 19.323 -12.722 -39.665 1.00 16.31 103 GLN A O 1
ATOM 599 N N . GLY A 1 92 ? 17.724 -14.321 -39.610 1.00 18.37 104 GLY A N 1
ATOM 600 C CA . GLY A 1 92 ? 17.951 -14.731 -40.982 1.00 17.77 104 GLY A CA 1
ATOM 601 C C . GLY A 1 92 ? 16.838 -14.097 -41.812 1.00 18.11 104 GLY A C 1
ATOM 602 O O . GLY A 1 92 ? 16.307 -13.040 -41.442 1.00 17.71 104 GLY A O 1
ATOM 603 N N . ARG A 1 93 ? 16.468 -14.738 -42.918 1.00 19.07 105 ARG A N 1
ATOM 604 C CA . ARG A 1 93 ? 15.420 -14.216 -43.799 1.00 19.02 105 ARG A CA 1
ATOM 605 C C . ARG A 1 93 ? 14.137 -15.039 -43.654 1.00 20.74 105 ARG A C 1
ATOM 606 O O . ARG A 1 93 ? 14.062 -16.177 -44.133 1.00 20.67 105 ARG A O 1
ATOM 614 N N . HIS A 1 94 ? 13.132 -14.462 -42.998 1.00 21.74 106 HIS A N 1
ATOM 615 C CA . HIS A 1 94 ? 11.857 -15.149 -42.780 1.00 24.30 106 HIS A CA 1
ATOM 616 C C . HIS A 1 94 ? 11.004 -15.174 -44.043 1.00 23.46 106 HIS A C 1
ATOM 617 O O . HIS A 1 94 ? 10.416 -16.200 -44.383 1.00 22.10 106 HIS A O 1
ATOM 624 N N . ALA A 1 95 ? 10.926 -14.035 -44.721 1.00 23.68 107 ALA A N 1
ATOM 625 C CA . ALA A 1 95 ? 10.171 -13.921 -45.966 1.00 25.54 107 ALA A CA 1
ATOM 626 C C . ALA A 1 95 ? 8.764 -14.510 -45.926 1.00 26.10 107 ALA A C 1
ATOM 627 O O . ALA A 1 95 ? 8.451 -15.440 -46.670 1.00 26.33 107 ALA A O 1
ATOM 629 N N . GLY A 1 96 ? 7.919 -13.964 -45.058 1.00 28.90 108 GLY A N 1
ATOM 630 C CA . GLY A 1 96 ? 6.549 -14.437 -44.957 1.00 29.28 108 GLY A CA 1
ATOM 631 C C . GLY A 1 96 ? 6.378 -15.891 -44.562 1.00 30.11 108 GLY A C 1
ATOM 632 O O . GLY A 1 96 ? 5.262 -16.413 -44.589 1.00 30.86 108 GLY A O 1
ATOM 633 N N . GLY A 1 97 ? 7.471 -16.557 -44.201 1.00 28.96 109 GLY A N 1
ATOM 634 C CA . GLY A 1 97 ? 7.370 -17.948 -43.802 1.00 28.13 109 GLY A CA 1
ATOM 635 C C . GLY A 1 97 ? 8.001 -18.973 -44.731 1.00 28.34 109 GLY A C 1
ATOM 636 O O . GLY A 1 97 ? 7.985 -20.167 -44.427 1.00 29.82 109 GLY A O 1
ATOM 637 N N . HIS A 1 98 ? 8.548 -18.546 -45.864 1.00 26.60 110 HIS A N 1
ATOM 638 C CA . HIS A 1 98 ? 9.176 -19.525 -46.743 1.00 26.45 110 HIS A CA 1
ATOM 639 C C . HIS A 1 98 ? 10.676 -19.335 -46.927 1.00 24.67 110 HIS A C 1
ATOM 640 O O . HIS A 1 98 ? 11.319 -20.087 -47.660 1.00 24.33 110 HIS A O 1
ATOM 647 N N . GLY A 1 99 ? 11.238 -18.340 -46.251 1.00 22.30 111 GLY A N 1
ATOM 648 C CA . GLY A 1 99 ? 12.673 -18.128 -46.344 1.00 20.83 111 GLY A CA 1
ATOM 649 C C . GLY A 1 99 ? 13.370 -19.145 -45.456 1.00 19.64 111 GLY A C 1
ATOM 650 O O . GLY A 1 99 ? 12.824 -19.545 -44.427 1.00 21.05 111 GLY A O 1
ATOM 651 N N . ILE A 1 100 ? 14.568 -19.581 -45.842 1.00 19.03 112 ILE A N 1
ATOM 652 C CA . ILE A 1 100 ? 15.310 -20.557 -45.047 1.00 19.47 112 ILE A CA 1
ATOM 653 C C . ILE A 1 100 ? 16.746 -20.113 -44.802 1.00 19.79 112 ILE A C 1
ATOM 654 O O . ILE A 1 100 ? 17.517 -20.822 -44.161 1.00 20.64 112 ILE A O 1
ATOM 659 N N . GLU A 1 101 ? 17.087 -18.931 -45.300 1.00 18.38 113 GLU A N 1
ATOM 660 C CA . GLU A 1 101 ? 18.449 -18.409 -45.199 1.00 18.11 113 GLU A CA 1
ATOM 661 C C . GLU A 1 101 ? 18.818 -17.670 -43.913 1.00 18.07 113 GLU A C 1
ATOM 662 O O . GLU A 1 101 ? 18.066 -16.819 -43.435 1.00 17.76 113 GLU A O 1
ATOM 668 N N . PHE A 1 102 ? 19.996 -17.982 -43.380 1.00 17.63 114 PHE A N 1
ATOM 669 C CA . PHE A 1 102 ? 20.493 -17.332 -42.168 1.00 18.14 114 PHE A CA 1
ATOM 670 C C . PHE A 1 102 ? 22.000 -17.550 -42.013 1.00 18.17 114 PHE A C 1
ATOM 671 O O . PHE A 1 102 ? 22.573 -18.438 -42.651 1.00 19.59 114 PHE A O 1
ATOM 679 N N . ALA A 1 103 ? 22.639 -16.721 -41.187 1.00 16.86 115 ALA A N 1
ATOM 680 C CA . ALA A 1 103 ? 24.071 -16.853 -40.911 1.00 17.98 115 ALA A CA 1
ATOM 681 C C . ALA A 1 103 ? 24.161 -17.635 -39.602 1.00 16.95 115 ALA A C 1
ATOM 682 O O . ALA A 1 103 ? 23.655 -17.186 -38.576 1.00 17.28 115 ALA A O 1
ATOM 684 N N . PRO A 1 104 ? 24.788 -18.819 -39.625 1.00 19.32 116 PRO A N 1
ATOM 685 C CA . PRO A 1 104 ? 24.911 -19.636 -38.412 1.00 20.42 116 PRO A CA 1
ATOM 686 C C . PRO A 1 104 ? 25.918 -19.090 -37.412 1.00 21.44 116 PRO A C 1
ATOM 687 O O . PRO A 1 104 ? 25.848 -19.387 -36.216 1.00 22.93 116 PRO A O 1
ATOM 691 N N . MET A 1 105 ? 26.856 -18.299 -37.920 1.00 19.88 117 MET A N 1
ATOM 692 C CA . MET A 1 105 ? 27.906 -17.687 -37.111 1.00 20.39 117 MET A CA 1
ATOM 693 C C . MET A 1 105 ? 28.288 -16.382 -37.791 1.00 18.95 117 MET A C 1
ATOM 694 O O . MET A 1 105 ? 27.900 -16.140 -38.928 1.00 18.06 117 MET A O 1
ATOM 699 N N . TYR A 1 106 ? 29.052 -15.550 -37.094 1.00 19.10 118 TYR A N 1
ATOM 700 C CA . TYR A 1 106 ? 29.515 -14.298 -37.673 1.00 17.56 118 TYR A CA 1
ATOM 701 C C . TYR A 1 106 ? 30.598 -13.670 -36.823 1.00 19.82 118 TYR A C 1
ATOM 702 O O . TYR A 1 106 ? 30.763 -14.013 -35.651 1.00 21.11 118 TYR A O 1
ATOM 711 N N . LYS A 1 107 ? 31.356 -12.770 -37.439 1.00 20.07 119 LYS A N 1
ATOM 712 C CA . LYS A 1 107 ? 32.411 -12.041 -36.748 1.00 20.29 119 LYS A CA 1
ATOM 713 C C . LYS A 1 107 ? 31.986 -10.585 -36.766 1.00 19.37 119 LYS A C 1
ATOM 714 O O . LYS A 1 107 ? 31.121 -10.197 -37.552 1.00 19.98 119 LYS A O 1
ATOM 720 N N . ILE A 1 108 ? 32.580 -9.786 -35.890 1.00 19.08 120 ILE A N 1
ATOM 721 C CA . ILE A 1 108 ? 32.281 -8.363 -35.847 1.00 19.72 120 ILE A CA 1
ATOM 722 C C . ILE A 1 108 ? 33.572 -7.579 -36.039 1.00 18.65 120 ILE A C 1
ATOM 723 O O . ILE A 1 108 ? 34.540 -7.775 -35.309 1.00 21.32 120 ILE A O 1
ATOM 728 N N . ASN A 1 109 ? 33.591 -6.717 -37.046 1.00 18.82 121 ASN A N 1
ATOM 729 C CA . ASN A 1 109 ? 34.741 -5.860 -37.283 1.00 19.88 121 ASN A CA 1
ATOM 730 C C . ASN A 1 109 ? 34.174 -4.464 -37.085 1.00 19.01 121 ASN A C 1
ATOM 731 O O . ASN A 1 109 ? 32.998 -4.222 -37.382 1.00 19.88 121 ASN A O 1
ATOM 736 N N . TYR A 1 110 ? 34.980 -3.551 -36.562 1.00 17.59 122 TYR A N 1
ATOM 737 C CA . TYR A 1 110 ? 34.498 -2.192 -36.357 1.00 18.41 122 TYR A CA 1
ATOM 738 C C . TYR A 1 110 ? 35.599 -1.171 -36.565 1.00 20.02 122 TYR A C 1
ATOM 739 O O . TYR A 1 110 ? 36.778 -1.516 -36.597 1.00 19.47 122 TYR A O 1
ATOM 748 N N . SER A 1 111 ? 35.207 0.088 -36.713 1.00 20.32 123 SER A N 1
ATOM 749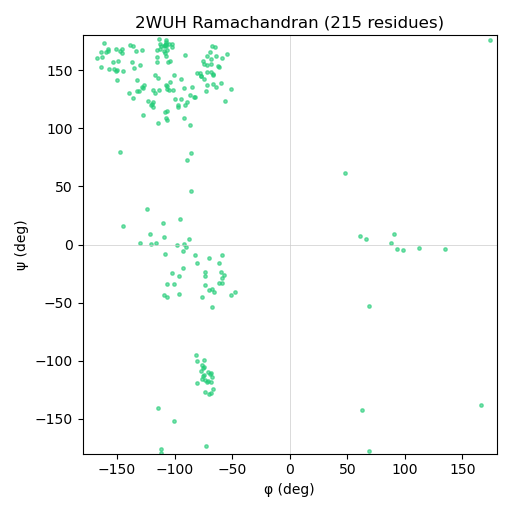 C CA . SER A 1 111 ? 36.180 1.138 -36.939 1.00 21.57 123 SER A CA 1
ATOM 750 C C . SER A 1 111 ? 35.691 2.491 -36.442 1.00 24.17 123 SER A C 1
ATOM 751 O O . SER A 1 111 ? 34.489 2.749 -36.401 1.00 21.88 123 SER A O 1
ATOM 754 N N . ARG A 1 112 ? 36.630 3.346 -36.051 1.00 25.08 124 ARG A N 1
ATOM 755 C CA . ARG A 1 112 ? 36.286 4.688 -35.595 1.00 28.75 124 ARG A CA 1
ATOM 756 C C . ARG A 1 112 ? 36.443 5.661 -36.757 1.00 30.86 124 ARG A C 1
ATOM 757 O O . ARG A 1 112 ? 35.599 6.532 -36.976 1.00 31.95 124 ARG A O 1
ATOM 765 N N . ASP A 1 113 ? 37.529 5.494 -37.505 1.00 32.84 125 ASP A N 1
ATOM 766 C CA . ASP A 1 113 ? 37.844 6.368 -38.631 1.00 35.25 125 ASP A CA 1
ATOM 767 C C . ASP A 1 113 ? 37.326 5.895 -39.984 1.00 35.06 125 ASP A C 1
ATOM 768 O O . ASP A 1 113 ? 37.203 6.689 -40.915 1.00 33.82 125 ASP A O 1
ATOM 773 N N . GLY A 1 114 ? 37.031 4.605 -40.099 1.00 33.43 126 GLY A N 1
ATOM 774 C CA . GLY A 1 114 ? 36.550 4.081 -41.363 1.00 33.09 126 GLY A CA 1
ATOM 775 C C . GLY A 1 114 ? 37.688 3.658 -42.273 1.00 33.41 126 GLY A C 1
ATOM 776 O O . GLY A 1 114 ? 37.462 3.217 -43.396 1.00 32.56 126 GLY A O 1
ATOM 777 N N . 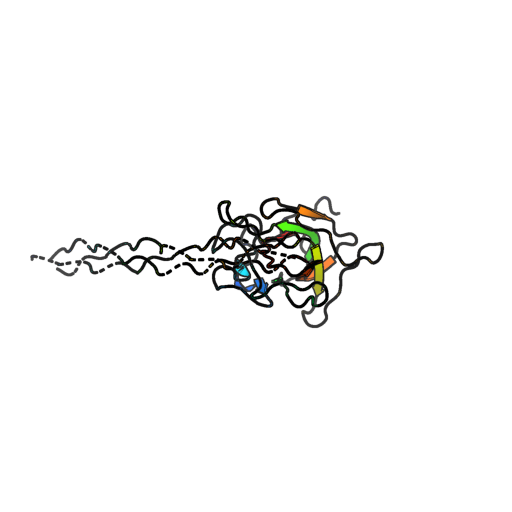THR A 1 115 ? 38.920 3.788 -41.793 1.00 33.85 127 THR A N 1
ATOM 778 C CA . THR A 1 115 ? 40.079 3.404 -42.592 1.00 35.46 127 THR A CA 1
ATOM 779 C C . THR A 1 115 ? 40.742 2.141 -42.052 1.00 35.76 127 THR A C 1
ATOM 780 O O . THR A 1 115 ? 41.108 1.250 -42.819 1.00 38.35 127 THR A O 1
ATOM 784 N N . ARG A 1 116 ? 40.897 2.065 -40.734 1.00 34.81 128 ARG A N 1
ATOM 785 C CA . ARG A 1 116 ? 41.504 0.893 -40.106 1.00 34.51 128 ARG A CA 1
ATOM 786 C C . ARG A 1 116 ? 40.414 0.084 -39.406 1.00 32.09 128 ARG A C 1
ATOM 787 O O . ARG A 1 116 ? 39.581 0.643 -38.694 1.00 31.85 128 ARG A O 1
ATOM 795 N N . TRP A 1 117 ? 40.420 -1.229 -39.609 1.00 29.51 129 TRP A N 1
ATOM 796 C CA . TRP A 1 117 ? 39.410 -2.085 -39.000 1.00 26.47 129 TRP A CA 1
AT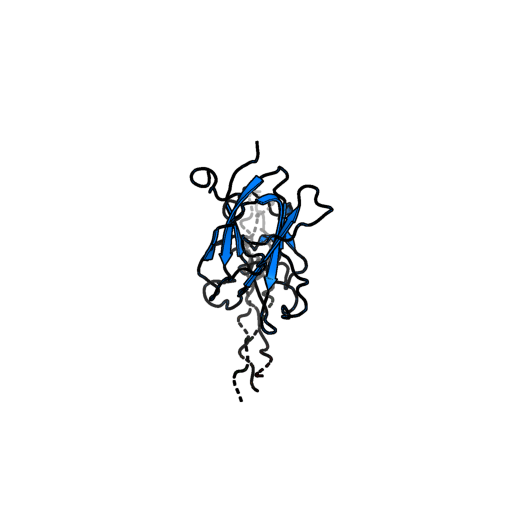OM 797 C C . TRP A 1 117 ? 39.916 -2.924 -37.844 1.00 25.91 129 TRP A C 1
ATOM 798 O O . TRP A 1 117 ? 40.994 -3.512 -37.905 1.00 25.72 129 TRP A O 1
ATOM 809 N N . ILE A 1 118 ? 39.121 -2.971 -36.784 1.00 22.77 130 ILE A N 1
ATOM 810 C CA . ILE A 1 118 ? 39.463 -3.734 -35.597 1.00 23.52 130 ILE A CA 1
ATOM 811 C C . ILE A 1 118 ? 38.623 -5.002 -35.551 1.00 24.01 130 ILE A C 1
ATOM 812 O O . ILE A 1 118 ? 37.412 -4.964 -35.772 1.00 24.19 130 ILE A O 1
ATOM 817 N N . SER A 1 119 ? 39.280 -6.125 -35.287 1.00 24.52 131 SER A N 1
ATOM 818 C CA . SER A 1 119 ? 38.593 -7.404 -35.189 1.00 24.94 131 SER A CA 1
ATOM 819 C C . SER A 1 119 ? 38.206 -7.581 -33.729 1.00 25.45 131 SER A C 1
ATOM 820 O O . SER A 1 119 ? 39.071 -7.594 -32.848 1.00 26.51 131 SER A O 1
ATOM 823 N N . TRP A 1 120 ? 36.909 -7.699 -33.463 1.00 23.55 132 TRP A N 1
ATOM 824 C CA . TRP A 1 120 ? 36.453 -7.870 -32.094 1.00 24.54 132 TRP A CA 1
ATOM 825 C C . TRP A 1 120 ? 36.789 -9.270 -31.598 1.00 24.76 132 TRP A C 1
ATOM 826 O O . TRP A 1 120 ? 36.543 -10.258 -32.284 1.00 24.16 132 TRP A O 1
ATOM 837 N N . ARG A 1 121 ? 37.366 -9.336 -30.404 1.00 26.75 133 ARG A N 1
ATOM 838 C CA . ARG A 1 121 ? 37.726 -10.600 -29.776 1.00 28.57 133 ARG A CA 1
ATOM 839 C C . ARG A 1 121 ? 37.102 -10.568 -28.387 1.00 29.81 133 ARG A C 1
ATOM 840 O O . ARG A 1 121 ? 37.185 -9.552 -27.701 1.00 28.20 133 ARG A O 1
ATOM 848 N N . ASN A 1 122 ? 36.468 -11.661 -27.973 1.00 31.44 134 ASN A N 1
ATOM 849 C CA . ASN A 1 122 ? 35.868 -11.691 -26.647 1.00 33.98 134 ASN A CA 1
ATOM 850 C C . ASN A 1 122 ? 37.000 -11.797 -25.630 1.00 35.39 134 ASN A C 1
ATOM 851 O O . ASN A 1 122 ? 38.175 -11.724 -25.997 1.00 34.50 134 ASN A O 1
ATOM 856 N N . ARG A 1 123 ? 36.654 -11.972 -24.359 1.00 36.99 135 ARG A N 1
ATOM 857 C CA . ARG A 1 123 ? 37.656 -12.064 -23.301 1.00 38.88 135 ARG A CA 1
ATOM 858 C C . ARG A 1 123 ? 38.639 -13.220 -23.479 1.00 39.42 135 ARG A C 1
ATOM 859 O O . ARG A 1 123 ? 39.755 -13.177 -22.958 1.00 39.69 135 ARG A O 1
ATOM 867 N N . HIS A 1 124 ? 38.230 -14.247 -24.217 1.00 39.68 136 HIS A N 1
ATOM 868 C CA . HIS A 1 124 ? 39.081 -15.412 -24.437 1.00 39.90 136 HIS A CA 1
ATOM 869 C C . HIS A 1 124 ? 39.829 -15.380 -25.765 1.00 39.13 136 HIS A C 1
ATOM 870 O O . HIS A 1 124 ? 40.590 -16.297 -26.079 1.00 38.13 136 HIS A O 1
ATOM 877 N N . GLY A 1 125 ? 39.614 -14.321 -26.539 1.00 37.92 137 GLY A N 1
ATOM 878 C CA . GLY A 1 125 ? 40.290 -14.192 -27.816 1.00 35.84 137 GLY A CA 1
ATOM 879 C C . GLY A 1 125 ? 39.537 -14.798 -28.983 1.00 34.18 137 GLY A C 1
ATOM 880 O O . GLY A 1 125 ? 40.075 -14.907 -30.083 1.00 35.23 137 GLY A O 1
ATOM 881 N N . LYS A 1 126 ? 38.292 -15.197 -28.750 1.00 33.39 138 LYS A N 1
ATOM 882 C CA . LYS A 1 126 ? 37.473 -15.794 -29.801 1.00 31.06 138 LYS A CA 1
ATOM 883 C C . LYS A 1 126 ? 36.768 -14.697 -30.594 1.00 29.87 138 LYS A C 1
ATOM 884 O O . LYS A 1 126 ? 36.107 -13.838 -30.011 1.00 29.73 138 LYS A O 1
ATOM 886 N N . GLN A 1 127 ? 36.900 -14.740 -31.918 1.00 28.49 139 GLN A N 1
ATOM 887 C CA . GLN A 1 127 ? 36.283 -13.737 -32.785 1.00 26.98 139 GLN A CA 1
ATOM 888 C C . GLN A 1 127 ? 34.942 -14.181 -33.355 1.00 27.48 139 GLN A C 1
ATOM 889 O O . GLN A 1 127 ? 34.092 -13.351 -33.672 1.00 25.75 139 GLN A O 1
ATOM 895 N N . VAL A 1 128 ? 34.758 -15.488 -33.501 1.00 26.48 140 VAL A N 1
ATOM 896 C CA . VAL A 1 128 ? 33.518 -16.007 -34.058 1.00 28.45 140 VAL A CA 1
ATOM 897 C C . VAL A 1 128 ? 32.411 -16.116 -33.020 1.00 27.99 140 VAL A C 1
ATOM 898 O O . VAL A 1 128 ? 32.591 -16.707 -31.950 1.00 28.23 140 VAL A O 1
ATOM 902 N N . LEU A 1 129 ? 31.265 -15.529 -33.339 1.00 26.76 141 LEU A N 1
ATOM 903 C CA . LEU A 1 129 ? 30.119 -15.568 -32.449 1.00 26.86 141 LEU A CA 1
ATOM 904 C C . LEU A 1 129 ? 29.121 -16.573 -32.999 1.00 27.28 141 LEU A C 1
ATOM 905 O O . LEU A 1 129 ? 28.920 -16.661 -34.213 1.00 25.12 141 LEU A O 1
ATOM 910 N N . ASP A 1 130 ? 28.511 -17.351 -32.114 1.00 28.54 142 ASP A N 1
ATOM 911 C CA . ASP A 1 130 ? 27.512 -18.311 -32.555 1.00 29.29 142 ASP A CA 1
ATOM 912 C C . ASP A 1 130 ? 26.309 -17.463 -32.936 1.00 29.83 142 ASP A C 1
ATOM 913 O O . ASP A 1 130 ? 25.962 -16.519 -32.226 1.00 32.05 142 ASP A O 1
ATOM 918 N N . GLY A 1 131 ? 25.679 -17.789 -34.057 1.00 28.91 143 GLY A N 1
ATOM 919 C CA . GLY A 1 131 ? 24.543 -17.005 -34.498 1.00 27.90 143 GLY A CA 1
ATOM 920 C C . GLY A 1 131 ? 23.214 -17.726 -34.508 1.00 26.48 143 GLY A C 1
ATOM 921 O O . GLY A 1 131 ? 22.906 -18.516 -33.615 1.00 27.05 143 GLY A O 1
ATOM 922 N N . ASN A 1 132 ? 22.427 -17.450 -35.539 1.00 25.76 144 ASN A N 1
ATOM 923 C CA . ASN A 1 132 ? 21.108 -18.043 -35.684 1.00 24.04 144 ASN A CA 1
ATOM 924 C C . ASN A 1 132 ? 21.112 -19.524 -36.042 1.00 24.24 144 ASN A C 1
ATOM 925 O O . ASN A 1 132 ? 22.069 -20.041 -36.624 1.00 22.91 144 ASN A O 1
ATOM 930 N N . SER A 1 133 ? 20.022 -20.199 -35.680 1.00 25.58 145 SER A N 1
ATOM 931 C CA . SER A 1 133 ? 19.848 -21.622 -35.962 1.00 25.44 145 SER A CA 1
ATOM 932 C C . SER A 1 133 ? 18.598 -21.802 -36.824 1.00 25.48 145 SER A C 1
ATOM 933 O O . SER A 1 133 ? 18.221 -22.922 -37.180 1.00 24.92 145 SER A O 1
ATOM 936 N N . ASN A 1 134 ? 17.955 -20.681 -37.135 1.00 23.29 146 ASN A N 1
ATOM 937 C CA . ASN A 1 134 ? 16.768 -20.647 -37.985 1.00 22.81 146 ASN A CA 1
ATOM 938 C C . ASN A 1 134 ? 16.663 -19.228 -38.539 1.00 21.99 146 ASN A C 1
ATOM 939 O O . ASN A 1 134 ? 17.333 -18.320 -38.052 1.00 22.37 146 ASN A O 1
ATOM 944 N N . PRO A 1 135 ? 15.825 -19.021 -39.563 1.00 22.14 147 PRO A N 1
ATOM 945 C CA . PRO A 1 135 ? 15.660 -17.702 -40.182 1.00 21.65 147 PRO A CA 1
ATOM 946 C C . PRO A 1 135 ? 14.726 -16.692 -39.526 1.00 20.65 147 PRO A C 1
ATOM 947 O O . PRO A 1 135 ? 14.710 -15.527 -39.920 1.00 22.01 147 PRO A O 1
ATOM 951 N N . TYR A 1 136 ? 13.962 -17.115 -38.527 1.00 21.17 148 TYR A N 1
ATOM 952 C CA . TYR A 1 136 ? 13.003 -16.206 -37.913 1.00 21.67 148 TYR A CA 1
ATOM 953 C C . TYR A 1 136 ? 13.273 -15.627 -36.529 1.00 21.52 148 TYR A C 1
ATOM 954 O O . TYR A 1 136 ? 12.893 -14.489 -36.263 1.00 22.72 148 TYR A O 1
ATOM 963 N N . ASP A 1 137 ? 13.920 -16.388 -35.656 1.00 22.23 149 ASP A N 1
ATOM 964 C CA . ASP A 1 137 ? 14.173 -15.908 -34.303 1.00 23.42 149 ASP A CA 1
ATOM 965 C C . ASP A 1 137 ? 15.257 -14.854 -34.176 1.00 22.79 149 ASP A C 1
ATOM 966 O O . ASP A 1 137 ? 16.274 -14.899 -34.867 1.00 22.15 149 ASP A O 1
ATOM 971 N N . ILE A 1 138 ? 15.024 -13.903 -33.279 1.00 21.28 150 ILE A N 1
ATOM 972 C CA . ILE A 1 138 ? 15.995 -12.855 -32.998 1.00 23.03 150 ILE A CA 1
ATOM 973 C C . ILE A 1 138 ? 16.956 -13.499 -32.008 1.00 23.30 150 ILE A C 1
ATOM 974 O O . ILE A 1 138 ? 16.521 -14.050 -30.993 1.00 24.98 150 ILE A O 1
ATOM 979 N N . PHE A 1 139 ? 18.251 -13.458 -32.301 1.00 23.89 151 PHE A N 1
ATOM 980 C CA . PHE A 1 139 ? 19.236 -14.017 -31.385 1.00 24.03 151 PHE A CA 1
ATOM 981 C C . PHE A 1 139 ? 20.151 -12.886 -30.942 1.00 23.34 151 PHE A C 1
ATOM 982 O O . PHE A 1 139 ? 20.765 -12.214 -31.770 1.00 20.65 151 PHE A O 1
ATOM 990 N N . LEU A 1 140 ? 20.227 -12.679 -29.633 1.00 21.30 152 LEU A N 1
ATOM 991 C CA . LEU A 1 140 ? 21.043 -11.620 -29.053 1.00 23.31 152 LEU A CA 1
ATOM 992 C C . LEU A 1 140 ? 22.384 -12.102 -28.503 1.00 22.39 152 LEU A C 1
ATOM 993 O O . LEU A 1 140 ? 22.498 -13.215 -27.979 1.00 22.62 152 LEU A O 1
ATOM 998 N N . LYS A 1 141 ? 23.394 -11.245 -28.619 1.00 23.44 153 LYS A N 1
ATOM 999 C CA . LYS A 1 141 ? 24.731 -11.544 -28.122 1.00 25.61 153 LYS A CA 1
ATOM 1000 C C . LYS A 1 141 ? 25.317 -10.343 -27.393 1.00 25.52 153 LYS A C 1
ATOM 1001 O O . LYS A 1 141 ? 25.352 -9.235 -27.937 1.00 24.64 153 LYS A O 1
ATOM 1007 N N . ASP A 1 142 ? 25.755 -10.560 -26.154 1.00 26.24 154 ASP A N 1
ATOM 1008 C CA . ASP A 1 142 ? 26.375 -9.502 -25.368 1.00 27.26 154 ASP A CA 1
ATOM 1009 C C . ASP A 1 142 ? 27.786 -9.347 -25.898 1.00 26.46 154 ASP A C 1
ATOM 1010 O O . ASP A 1 142 ? 28.413 -10.331 -26.287 1.00 26.71 154 ASP A O 1
ATOM 1015 N N . LEU A 1 143 ? 28.283 -8.119 -25.917 1.00 25.00 155 LEU A N 1
ATOM 1016 C CA . LEU A 1 143 ? 29.640 -7.886 -26.372 1.00 25.46 155 LEU A CA 1
ATOM 1017 C C . LEU A 1 143 ? 30.497 -7.547 -25.169 1.00 25.45 155 LEU A C 1
ATOM 1018 O O . LEU A 1 143 ? 30.360 -6.476 -24.578 1.00 25.38 155 LEU A O 1
ATOM 1023 N N . GLU A 1 144 ? 31.364 -8.480 -24.800 1.00 26.68 156 GLU A N 1
ATOM 1024 C CA . GLU A 1 144 ? 32.274 -8.285 -23.680 1.00 28.91 156 GLU A CA 1
ATOM 1025 C C . GLU A 1 144 ? 33.675 -8.589 -24.194 1.00 27.62 156 GLU A C 1
ATOM 1026 O O . GLU A 1 144 ? 34.001 -9.737 -24.496 1.00 28.94 156 GLU A O 1
ATOM 1032 N N . PRO A 1 145 ? 34.527 -7.560 -24.289 1.00 27.10 157 PRO A N 1
ATOM 1033 C CA . PRO A 1 145 ? 34.246 -6.163 -23.940 1.00 27.14 157 PRO A CA 1
ATOM 1034 C C . PRO A 1 145 ? 33.367 -5.433 -24.954 1.00 26.59 157 PRO A C 1
ATOM 1035 O O . PRO A 1 145 ? 33.308 -5.807 -26.123 1.00 26.55 157 PRO A O 1
ATOM 1039 N N . PRO A 1 146 ? 32.664 -4.380 -24.511 1.00 26.15 158 PRO A N 1
ATOM 1040 C CA . PRO A 1 146 ? 31.811 -3.628 -25.431 1.00 24.50 158 PRO A CA 1
ATOM 1041 C C . PRO A 1 146 ? 32.729 -2.843 -26.356 1.00 24.78 158 PRO A C 1
ATOM 1042 O O . PRO A 1 146 ? 33.907 -2.655 -26.051 1.00 25.22 158 PRO A O 1
ATOM 1046 N N . ILE A 1 147 ? 32.205 -2.384 -27.482 1.00 23.62 159 ILE A N 1
ATOM 1047 C CA . ILE A 1 147 ? 33.037 -1.647 -28.420 1.00 23.67 159 ILE A CA 1
ATOM 1048 C C . ILE A 1 147 ? 32.616 -0.201 -28.594 1.00 23.93 159 ILE A C 1
ATOM 1049 O O . ILE A 1 147 ? 31.478 0.169 -28.315 1.00 22.83 159 ILE A O 1
ATOM 1054 N N . VAL A 1 148 ? 33.566 0.616 -29.033 1.00 20.93 160 VAL A N 1
ATOM 1055 C CA . VAL A 1 148 ? 33.328 2.023 -29.311 1.00 22.16 160 VAL A CA 1
ATOM 1056 C C . VAL A 1 148 ? 33.644 2.141 -30.792 1.00 21.21 160 VAL A C 1
ATOM 1057 O O . VAL A 1 148 ? 34.771 1.870 -31.221 1.00 22.00 160 VAL A O 1
ATOM 1061 N N . ALA A 1 149 ? 32.651 2.531 -31.582 1.00 21.56 161 ALA A N 1
ATOM 1062 C CA . ALA A 1 149 ? 32.857 2.619 -33.015 1.00 20.75 161 ALA A CA 1
ATOM 1063 C C . ALA A 1 149 ? 31.866 3.510 -33.733 1.00 21.45 161 ALA A C 1
ATOM 1064 O O . ALA A 1 149 ? 30.828 3.893 -33.190 1.00 22.44 161 ALA A O 1
ATOM 1066 N N . ARG A 1 150 ? 32.214 3.836 -34.972 1.00 21.09 162 ARG A N 1
ATOM 1067 C CA . ARG A 1 150 ? 31.350 4.619 -35.836 1.00 20.56 162 ARG A CA 1
ATOM 1068 C C . ARG A 1 150 ? 30.802 3.621 -36.848 1.00 18.33 162 ARG A C 1
ATOM 1069 O O . ARG A 1 150 ? 29.609 3.616 -37.143 1.00 20.39 162 ARG A O 1
ATOM 1077 N N . PHE A 1 151 ? 31.689 2.779 -37.372 1.00 18.47 163 PHE A N 1
ATOM 1078 C CA . PHE A 1 151 ? 31.304 1.756 -38.343 1.00 17.04 163 PHE A CA 1
ATOM 1079 C C . PHE A 1 151 ? 31.326 0.365 -37.717 1.00 17.84 163 PHE A C 1
ATOM 1080 O O . PHE A 1 151 ? 32.249 0.028 -36.979 1.00 19.35 163 PHE A O 1
ATOM 1088 N N . VAL A 1 152 ? 30.309 -0.437 -38.014 1.00 17.09 164 VAL A N 1
ATOM 1089 C CA . VAL A 1 152 ? 30.260 -1.810 -37.518 1.00 16.33 164 VAL A CA 1
ATOM 1090 C C . VAL A 1 152 ? 29.940 -2.727 -38.685 1.00 16.44 164 VAL A C 1
ATOM 1091 O O . VAL A 1 152 ? 29.026 -2.452 -39.474 1.00 15.37 164 VAL A O 1
ATOM 1095 N N . ARG A 1 153 ? 30.711 -3.804 -38.809 1.00 15.62 165 ARG A N 1
ATOM 1096 C CA . ARG A 1 153 ? 30.502 -4.778 -39.872 1.00 15.03 165 ARG A CA 1
ATOM 1097 C C . ARG A 1 153 ? 30.178 -6.155 -39.313 1.00 16.41 165 ARG A C 1
ATOM 1098 O O . ARG A 1 153 ? 30.837 -6.620 -38.385 1.00 17.85 165 ARG A O 1
ATOM 1106 N N . PHE A 1 154 ? 29.144 -6.775 -39.869 1.00 15.91 166 PHE A N 1
ATOM 1107 C CA . PHE A 1 154 ? 28.782 -8.145 -39.508 1.00 16.29 166 PHE A CA 1
ATOM 1108 C C . PHE A 1 154 ? 29.374 -8.967 -40.648 1.00 16.60 166 PHE A C 1
ATOM 1109 O O . PHE A 1 154 ? 29.090 -8.713 -41.820 1.00 16.68 166 PHE A O 1
ATOM 1117 N N . ILE A 1 155 ? 30.204 -9.945 -40.308 1.00 16.72 167 ILE A N 1
ATOM 1118 C CA . ILE A 1 155 ? 30.829 -10.792 -41.312 1.00 18.42 167 ILE A CA 1
ATOM 1119 C C . ILE A 1 155 ? 30.308 -12.209 -41.129 1.00 17.25 167 ILE A C 1
ATOM 1120 O O . ILE A 1 155 ? 30.689 -12.902 -40.186 1.00 18.90 167 ILE A O 1
ATOM 1125 N N . PRO A 1 156 ? 29.406 -12.650 -42.016 1.00 18.94 168 PRO A N 1
ATOM 1126 C CA . PRO A 1 156 ? 28.869 -14.006 -41.886 1.00 17.95 168 PRO A CA 1
ATOM 1127 C C . PRO A 1 156 ? 29.947 -15.076 -41.966 1.00 18.53 168 PRO A C 1
ATOM 1128 O O . PRO A 1 156 ? 30.881 -14.983 -42.765 1.00 19.14 168 PRO A O 1
ATOM 1132 N N . VAL A 1 157 ? 29.815 -16.086 -41.114 1.00 18.14 169 VAL A N 1
ATOM 1133 C CA . VAL A 1 157 ? 30.759 -17.196 -41.075 1.00 18.65 169 VAL A CA 1
ATOM 1134 C C . VAL A 1 157 ? 29.970 -18.498 -41.149 1.00 19.24 169 VAL A C 1
ATOM 1135 O O . VAL A 1 157 ? 28.952 -18.650 -40.470 1.00 18.88 169 VAL A O 1
ATOM 1139 N N . THR A 1 158 ? 30.444 -19.429 -41.972 1.00 20.96 170 THR A N 1
ATOM 1140 C CA . THR A 1 158 ? 29.782 -20.723 -42.137 1.00 22.52 170 THR A CA 1
ATOM 1141 C C . THR A 1 158 ? 30.783 -21.864 -41.948 1.00 25.27 170 THR A C 1
ATOM 1142 O O . THR A 1 158 ? 31.995 -21.634 -41.907 1.00 23.87 170 THR A O 1
ATOM 1146 N N . ASP A 1 159 ? 30.282 -23.091 -41.813 1.00 28.45 171 ASP A N 1
ATOM 1147 C CA . ASP A 1 159 ? 31.175 -24.239 -41.683 1.00 31.05 171 ASP A CA 1
ATOM 1148 C C . ASP A 1 159 ? 31.110 -25.044 -42.981 1.00 31.80 171 ASP A C 1
ATOM 1149 O O . ASP A 1 159 ? 31.884 -25.978 -43.197 1.00 31.58 171 ASP A O 1
ATOM 1154 N N . HIS A 1 160 ? 30.176 -24.659 -43.845 1.00 29.66 172 HIS A N 1
ATOM 1155 C CA . HIS A 1 160 ? 30.005 -25.284 -45.150 1.00 29.79 172 HIS A CA 1
ATOM 1156 C C . HIS A 1 160 ? 29.378 -24.245 -46.076 1.00 29.47 172 HIS A C 1
ATOM 1157 O O . HIS A 1 160 ? 28.750 -23.287 -45.615 1.00 27.89 172 HIS A O 1
ATOM 1164 N N . SER A 1 161 ? 29.556 -24.427 -47.379 1.00 28.82 173 SER A N 1
ATOM 1165 C CA . SER A 1 161 ? 29.011 -23.488 -48.347 1.00 29.24 173 SER A CA 1
ATOM 1166 C C . SER A 1 161 ? 27.504 -23.336 -48.174 1.00 30.40 173 SER A C 1
ATOM 1167 O O . SER A 1 161 ? 26.768 -24.320 -48.218 1.00 29.91 173 SER A O 1
ATOM 1170 N N . MET A 1 162 ? 27.047 -22.107 -47.959 1.00 28.78 174 MET A N 1
ATOM 1171 C CA . MET A 1 162 ? 25.615 -21.873 -47.811 1.00 29.73 174 MET A CA 1
ATOM 1172 C C . MET A 1 162 ? 25.232 -20.433 -48.140 1.00 27.89 174 MET A C 1
ATOM 1173 O O . MET A 1 162 ? 26.037 -19.510 -47.992 1.00 25.24 174 MET A O 1
ATOM 1178 N N . ASN A 1 163 ? 24.004 -20.254 -48.617 1.00 26.57 175 ASN A N 1
ATOM 1179 C CA . ASN A 1 163 ? 23.501 -18.932 -48.968 1.00 26.79 175 ASN A CA 1
ATOM 1180 C C . ASN A 1 163 ? 22.915 -18.282 -47.726 1.00 26.10 175 ASN A C 1
ATOM 1181 O O . ASN A 1 163 ? 21.804 -18.613 -47.307 1.00 29.61 175 ASN A O 1
ATOM 1186 N N . VAL A 1 164 ? 23.666 -17.359 -47.137 1.00 21.17 176 VAL A N 1
ATOM 1187 C CA . VAL A 1 164 ? 23.216 -16.684 -45.927 1.00 19.38 176 VAL A CA 1
ATOM 1188 C C . VAL A 1 164 ? 22.451 -15.405 -46.235 1.00 18.26 176 VAL A C 1
ATOM 1189 O O . VAL A 1 164 ? 22.502 -14.884 -47.346 1.00 19.16 176 VAL A O 1
ATOM 1193 N N . CYS A 1 165 ? 21.715 -14.930 -45.234 1.00 17.76 177 CYS A N 1
ATOM 1194 C CA . CYS A 1 165 ? 20.974 -13.676 -45.301 1.00 16.65 177 CYS A CA 1
ATOM 1195 C C . CYS A 1 165 ? 20.969 -13.208 -43.856 1.00 14.55 177 CYS A C 1
ATOM 1196 O O . CYS A 1 165 ? 20.999 -14.037 -42.937 1.00 16.31 177 CYS A O 1
ATOM 1199 N N . MET A 1 166 ? 20.929 -11.898 -43.643 1.00 14.29 178 MET A N 1
ATOM 1200 C CA . MET A 1 166 ? 20.915 -11.378 -42.283 1.00 15.85 178 MET A CA 1
ATOM 1201 C C . MET A 1 166 ? 20.065 -10.122 -42.139 1.00 17.59 178 MET A C 1
ATOM 1202 O O . MET A 1 166 ? 19.933 -9.335 -43.072 1.00 16.60 178 MET A O 1
ATOM 1207 N N . ARG A 1 167 ? 19.487 -9.970 -40.951 1.00 16.64 179 ARG A N 1
ATOM 1208 C CA . ARG A 1 167 ? 18.730 -8.785 -40.554 1.00 16.26 179 ARG A CA 1
ATOM 1209 C C . ARG A 1 167 ? 19.366 -8.558 -39.193 1.00 16.04 179 ARG A C 1
ATOM 1210 O O . ARG A 1 167 ? 19.511 -9.500 -38.421 1.00 16.84 179 ARG A O 1
ATOM 1218 N N . VAL A 1 168 ? 19.759 -7.326 -38.901 1.00 14.76 180 VAL A N 1
ATOM 1219 C CA . VAL A 1 168 ? 20.444 -7.057 -37.640 1.00 15.21 180 VAL A CA 1
ATOM 1220 C C . VAL A 1 168 ? 20.023 -5.784 -36.936 1.00 16.14 180 VAL A C 1
ATOM 1221 O O . VAL A 1 168 ? 19.288 -4.958 -37.485 1.00 18.61 180 VAL A O 1
ATOM 1225 N N . GLU A 1 169 ? 20.523 -5.636 -35.712 1.00 13.85 181 GLU A N 1
ATOM 1226 C CA . GLU A 1 169 ? 20.275 -4.450 -34.904 1.00 15.62 181 GLU A CA 1
ATOM 1227 C C . GLU A 1 169 ? 21.483 -4.286 -33.992 1.00 16.14 181 GLU A C 1
ATOM 1228 O O . GLU A 1 169 ? 22.125 -5.273 -33.625 1.00 14.86 181 GLU A O 1
ATOM 1234 N N . LEU A 1 170 ? 21.801 -3.042 -33.656 1.00 15.35 182 LEU A N 1
ATOM 1235 C CA . LEU A 1 170 ? 22.896 -2.743 -32.745 1.00 16.97 182 LEU A CA 1
ATOM 1236 C C . LEU A 1 170 ? 22.262 -2.127 -31.505 1.00 18.52 182 LEU A C 1
ATOM 1237 O O . LEU A 1 170 ? 21.290 -1.380 -31.606 1.00 16.95 182 LEU A O 1
ATOM 1242 N N . TYR A 1 171 ? 22.814 -2.440 -30.338 1.00 17.86 183 TYR A N 1
ATOM 1243 C CA . TYR A 1 171 ? 22.285 -1.903 -29.092 1.00 19.02 183 TYR A CA 1
ATOM 1244 C C . TYR A 1 171 ? 23.398 -1.231 -28.318 1.00 19.75 183 TYR A C 1
ATOM 1245 O O . TYR A 1 171 ? 24.503 -1.757 -28.224 1.00 20.50 183 TYR A O 1
ATOM 1254 N N . GLY A 1 172 ? 23.095 -0.067 -27.760 1.00 20.32 184 GLY A N 1
ATOM 1255 C CA . GLY A 1 172 ? 24.099 0.652 -27.003 1.00 20.67 184 GLY A CA 1
ATOM 1256 C C . GLY A 1 172 ? 23.671 2.075 -26.740 1.00 22.05 184 GLY A C 1
ATOM 1257 O O . GLY A 1 172 ? 22.509 2.329 -26.423 1.00 21.37 184 GLY A O 1
ATOM 1258 N N . CYS A 1 173 ? 24.609 3.006 -26.876 1.00 23.05 185 CYS A N 1
ATOM 1259 C CA . CYS A 1 173 ? 24.319 4.411 -26.629 1.00 24.78 185 CYS A CA 1
ATOM 1260 C C . CYS A 1 173 ? 25.409 5.288 -27.227 1.00 25.78 185 CYS A C 1
ATOM 1261 O O . CYS A 1 173 ? 26.480 4.799 -27.588 1.00 24.28 185 CYS A O 1
ATOM 1264 N N . VAL A 1 174 ? 25.136 6.584 -27.340 1.00 27.09 186 VAL A N 1
ATOM 1265 C CA . VAL A 1 174 ? 26.116 7.506 -27.893 1.00 28.89 186 VAL A CA 1
ATOM 1266 C C . VAL A 1 174 ? 27.310 7.605 -26.950 1.00 30.66 186 VAL A C 1
ATOM 1267 O O . VAL A 1 174 ? 27.157 7.525 -25.731 1.00 29.82 186 VAL A O 1
ATOM 1271 N N . TRP A 1 175 ? 28.495 7.769 -27.527 1.00 30.53 187 TRP A N 1
ATOM 1272 C CA . TRP A 1 175 ? 29.731 7.884 -26.761 1.00 35.40 187 TRP A CA 1
ATOM 1273 C C . TRP A 1 175 ? 29.969 9.358 -26.430 1.00 38.03 187 TRP A C 1
ATOM 1274 O O . TRP A 1 175 ? 30.044 10.193 -27.331 1.00 39.08 187 TRP A O 1
ATOM 1285 N N . LEU A 1 176 ? 30.080 9.668 -25.140 1.00 41.72 188 LEU A N 1
ATOM 1286 C CA . LEU A 1 176 ? 30.293 11.041 -24.674 1.00 45.44 188 LEU A CA 1
ATOM 1287 C C . LEU A 1 176 ? 29.077 11.934 -24.899 1.00 46.94 188 LEU A C 1
ATOM 1288 O O . LEU A 1 176 ? 28.049 11.426 -25.392 1.00 48.48 188 LEU A O 1
ATOM 1293 N N . ASP A 1 177 ? 29.169 13.137 -24.572 1.00 49.32 189 ASP A N 1
ATOM 1294 N N . GLY B 2 2 ? -19.428 21.913 -71.341 1.00 35.38 4 GLY B N 1
ATOM 1295 C CA . GLY B 2 2 ? -18.678 21.064 -72.309 1.00 33.78 4 GLY B CA 1
ATOM 1296 C C . GLY B 2 2 ? -18.679 19.596 -71.929 1.00 32.90 4 GLY B C 1
ATOM 1297 O O . GLY B 2 2 ? -18.980 19.247 -70.787 1.00 34.43 4 GLY B O 1
ATOM 1298 N N . PRO B 2 3 ? -18.343 18.704 -72.871 1.00 31.12 5 PRO B N 1
ATOM 1299 C CA . PRO B 2 3 ? -18.314 17.266 -72.602 1.00 29.04 5 PRO B CA 1
ATOM 1300 C C . PRO B 2 3 ? -17.226 16.858 -71.618 1.00 28.11 5 PRO B C 1
ATOM 1301 O O . PRO B 2 3 ? -16.180 17.503 -71.525 1.00 29.45 5 PRO B O 1
ATOM 1313 N N . GLY B 2 5 ? -14.051 15.013 -70.038 1.00 24.51 7 GLY B N 1
ATOM 1314 C CA . GLY B 2 5 ? -12.840 14.611 -70.724 1.00 24.08 7 GLY B CA 1
ATOM 1315 C C . GLY B 2 5 ? -12.825 13.096 -70.824 1.00 23.23 7 GLY B C 1
ATOM 1316 O O . GLY B 2 5 ? -13.665 12.433 -70.221 1.00 24.22 7 GLY B O 1
ATOM 1317 N N . PRO B 2 6 ? -11.895 12.506 -71.581 1.00 24.93 8 PRO B N 1
ATOM 1318 C CA . PRO B 2 6 ? -11.923 11.043 -71.637 1.00 25.63 8 PRO B CA 1
ATOM 1319 C C . PRO B 2 6 ? -11.380 10.447 -70.341 1.00 26.92 8 PRO B C 1
ATOM 1320 O O . PRO B 2 6 ? -10.810 11.162 -69.512 1.00 25.48 8 PRO B O 1
ATOM 1332 N N . GLY B 2 8 ? -8.993 8.794 -67.644 1.00 24.98 10 GLY B N 1
ATOM 1333 C CA . GLY B 2 8 ? -7.565 9.009 -67.529 1.00 25.26 10 GLY B CA 1
ATOM 1334 C C . GLY B 2 8 ? -6.783 7.844 -68.101 1.00 26.66 10 GLY B C 1
ATOM 1335 O O . GLY B 2 8 ? -7.361 6.799 -68.417 1.00 26.24 10 GLY B O 1
ATOM 1336 N N . PRO B 2 9 ? -5.462 7.994 -68.257 1.00 26.95 11 PRO B N 1
ATOM 1337 C CA . PRO B 2 9 ? -4.616 6.928 -68.796 1.00 28.47 11 PRO B CA 1
ATOM 1338 C C . PRO B 2 9 ? -4.397 5.826 -67.769 1.00 29.16 11 PRO B C 1
ATOM 1339 O O . PRO B 2 9 ? -4.689 6.003 -66.584 1.00 28.51 11 PRO B O 1
ATOM 1351 N N . GLY B 2 11 ? -2.800 3.410 -65.021 1.00 30.10 13 GLY B N 1
ATOM 1352 C CA . GLY B 2 11 ? -1.908 3.775 -63.938 1.00 30.28 13 GLY B CA 1
ATOM 1353 C C . GLY B 2 11 ? -0.511 3.214 -64.125 1.00 32.80 13 GLY B C 1
ATOM 1354 O O . GLY B 2 11 ? -0.233 2.546 -65.125 1.00 32.35 13 GLY B O 1
ATOM 1355 N N . PRO B 2 12 ? 0.404 3.482 -63.180 1.00 32.89 14 PRO B N 1
ATOM 1356 C CA . PRO B 2 12 ? 1.782 2.990 -63.254 1.00 32.39 14 PRO B CA 1
ATOM 1357 C C . PRO B 2 12 ? 1.805 1.466 -63.181 1.00 33.05 14 PRO B C 1
ATOM 1358 O O . PRO B 2 12 ? 0.829 0.845 -62.758 1.00 30.45 14 PRO B O 1
ATOM 1362 N N . ARG B 2 13 ? 2.913 0.861 -63.599 1.00 34.53 15 ARG B N 1
ATOM 1363 C CA . ARG B 2 13 ? 3.022 -0.591 -63.534 1.00 35.58 15 ARG B CA 1
ATOM 1364 C C . ARG B 2 13 ? 3.165 -0.972 -62.064 1.00 35.33 15 ARG B C 1
ATOM 1365 O O . ARG B 2 13 ? 3.717 -0.207 -61.271 1.00 35.10 15 ARG B O 1
ATOM 1373 N N . GLY B 2 14 ? 2.653 -2.144 -61.700 1.00 34.76 16 GLY B N 1
ATOM 1374 C CA . GLY B 2 14 ? 2.742 -2.595 -60.323 1.00 34.98 16 GLY B CA 1
ATOM 1375 C C . GLY B 2 14 ? 4.174 -2.843 -59.888 1.00 35.54 16 GLY B C 1
ATOM 1376 O O . GLY B 2 14 ? 5.089 -2.836 -60.712 1.00 35.18 16 GLY B O 1
ATOM 1377 N N . GLN B 2 15 ? 4.370 -3.056 -58.590 1.00 35.82 17 GLN B N 1
ATOM 1378 C CA . GLN B 2 15 ? 5.699 -3.309 -58.045 1.00 37.30 17 GLN B CA 1
ATOM 1379 C C . GLN B 2 15 ? 6.170 -4.713 -58.410 1.00 36.90 17 GLN B C 1
ATOM 1380 O O . GLN B 2 15 ? 5.361 -5.585 -58.715 1.00 36.12 17 GLN B O 1
ATOM 1394 N N . GLY B 2 17 ? 7.390 -8.567 -58.311 1.00 32.98 19 GLY B N 1
ATOM 1395 C CA . GLY B 2 17 ? 6.856 -9.647 -57.502 1.00 29.77 19 GLY B CA 1
ATOM 1396 C C . GLY B 2 17 ? 7.885 -10.055 -56.464 1.00 29.17 19 GLY B C 1
ATOM 1397 O O . GLY B 2 17 ? 9.026 -9.600 -56.517 1.00 29.58 19 GLY B O 1
ATOM 1398 N N . VAL B 2 18 ? 7.495 -10.905 -55.522 1.00 27.61 20 VAL B N 1
ATOM 1399 C CA . VAL B 2 18 ? 8.423 -11.355 -54.489 1.00 28.51 20 VAL B CA 1
ATOM 1400 C C . VAL B 2 18 ? 9.330 -12.467 -55.005 1.00 28.38 20 VAL B C 1
ATOM 1401 O O . VAL B 2 18 ? 9.040 -13.102 -56.022 1.00 27.74 20 VAL B O 1
ATOM 1413 N N . GLY B 2 20 ? 11.276 -15.960 -55.604 1.00 23.18 22 GLY B N 1
ATOM 1414 C CA . GLY B 2 20 ? 10.757 -17.309 -55.692 1.00 22.74 22 GLY B CA 1
ATOM 1415 C C . GLY B 2 20 ? 11.153 -18.061 -54.437 1.00 22.83 22 GLY B C 1
ATOM 1416 O O . GLY B 2 20 ? 12.031 -17.619 -53.697 1.00 23.88 22 GLY B O 1
ATOM 1417 N N . PHE B 2 21 ? 10.511 -19.194 -54.188 1.00 22.94 23 PHE B N 1
ATOM 1418 C CA . PHE B 2 21 ? 10.819 -19.997 -53.010 1.00 23.32 23 PHE B CA 1
ATOM 1419 C C . PHE B 2 21 ? 12.216 -20.601 -53.120 1.00 21.33 23 PHE B C 1
ATOM 1420 O O . PHE B 2 21 ? 12.730 -20.788 -54.225 1.00 21.42 23 PHE B O 1
ATOM 1436 N N . GLY B 2 23 ? 15.170 -23.198 -53.447 1.00 19.09 25 GLY B N 1
ATOM 1437 C CA . GLY B 2 23 ? 15.138 -24.450 -54.184 1.00 20.27 25 GLY B CA 1
ATOM 1438 C C . GLY B 2 23 ? 15.086 -25.669 -53.284 1.00 21.26 25 GLY B C 1
ATOM 1439 O O . GLY B 2 23 ? 15.257 -25.559 -52.066 1.00 21.87 25 GLY B O 1
ATOM 1440 N N . PRO B 2 24 ? 14.857 -26.857 -53.852 1.00 22.78 26 PRO B N 1
ATOM 1441 C CA . PRO B 2 24 ? 14.803 -28.057 -53.015 1.00 24.88 26 PRO B CA 1
ATOM 1442 C C . PRO B 2 24 ? 16.191 -28.504 -52.560 1.00 24.81 26 PRO B C 1
ATOM 1443 O O . PRO B 2 24 ? 17.208 -28.087 -53.119 1.00 21.99 26 PRO B O 1
ATOM 1455 N N . GLY B 2 26 ? 19.657 -30.422 -52.070 1.00 22.81 28 GLY B N 1
ATOM 1456 C CA . GLY B 2 26 ? 20.487 -31.045 -53.084 1.00 21.60 28 GLY B CA 1
ATOM 1457 C C . GLY B 2 26 ? 20.404 -32.561 -52.981 1.00 21.96 28 GLY B C 1
ATOM 1458 O O . GLY B 2 26 ? 19.778 -33.087 -52.058 1.00 21.12 28 GLY B O 1
ATOM 1459 N N . PRO B 2 27 ? 21.011 -33.295 -53.921 1.00 22.59 29 PRO B N 1
ATOM 1460 C CA . PRO B 2 27 ? 20.982 -34.760 -53.895 1.00 24.32 29 PRO B CA 1
ATOM 1461 C C . PRO B 2 27 ? 21.958 -35.317 -52.857 1.00 23.83 29 PRO B C 1
ATOM 1462 O O . PRO B 2 27 ? 22.839 -34.604 -52.371 1.00 22.57 29 PRO B O 1
ATOM 1474 N N . GLY B 2 29 ? 25.049 -37.065 -50.920 1.00 29.58 31 GLY B N 1
ATOM 1475 C CA . GLY B 2 29 ? 26.473 -37.016 -51.191 1.00 31.88 31 GLY B CA 1
ATOM 1476 C C . GLY B 2 29 ? 26.978 -38.398 -51.566 1.00 33.74 31 GLY B C 1
ATOM 1477 O O . GLY B 2 29 ? 26.140 -39.314 -51.720 1.00 33.33 31 GLY B O 1
ATOM 1482 N N . GLY C 2 2 ? -14.717 21.831 -70.009 1.00 31.59 4 GLY C N 1
ATOM 1483 C CA . GLY C 2 2 ? -15.602 20.761 -69.592 1.00 30.64 4 GLY C CA 1
ATOM 1484 C C . GLY C 2 2 ? -15.047 20.074 -68.362 1.00 30.35 4 GLY C C 1
ATOM 1485 O O . GLY C 2 2 ? -13.880 20.276 -68.019 1.00 29.90 4 GLY C O 1
ATOM 1486 N N . PRO C 2 3 ? -15.852 19.255 -67.670 1.00 31.01 5 PRO C N 1
ATOM 1487 C CA . PRO C 2 3 ? -15.350 18.574 -66.475 1.00 30.43 5 PRO C CA 1
ATOM 1488 C C . PRO C 2 3 ? -14.328 17.485 -66.791 1.00 28.88 5 PRO C C 1
ATOM 1489 O O . PRO C 2 3 ? -14.346 16.893 -67.871 1.00 27.18 5 PRO C O 1
ATOM 1501 N N . GLY C 2 5 ? -12.363 13.931 -66.933 1.00 25.02 7 GLY C N 1
ATOM 1502 C CA . GLY C 2 5 ? -12.911 12.607 -67.142 1.00 25.57 7 GLY C CA 1
ATOM 1503 C C . GLY C 2 5 ? -12.736 11.788 -65.877 1.00 26.51 7 GLY C C 1
ATOM 1504 O O . GLY C 2 5 ? -12.161 12.273 -64.902 1.00 26.52 7 GLY C O 1
ATOM 1505 N N . PRO C 2 6 ? -13.237 10.547 -65.850 1.00 28.95 8 PRO C N 1
ATOM 1506 C CA . PRO C 2 6 ? -13.091 9.711 -64.656 1.00 29.82 8 PRO C CA 1
ATOM 1507 C C . PRO C 2 6 ? -11.676 9.148 -64.541 1.00 30.35 8 PRO C C 1
ATOM 1508 O O . PRO C 2 6 ? -10.911 9.165 -65.509 1.00 29.03 8 PRO C O 1
ATOM 1520 N N . GLY C 2 8 ? -8.430 6.832 -64.561 1.00 31.90 10 GLY C N 1
ATOM 1521 C CA . GLY C 2 8 ? -8.082 5.801 -65.518 1.00 33.13 10 GLY C CA 1
ATOM 1522 C C . GLY C 2 8 ? -8.129 4.451 -64.828 1.00 34.65 10 GLY C C 1
ATOM 1523 O O . GLY C 2 8 ? -8.305 4.392 -63.609 1.00 35.24 10 GLY C O 1
ATOM 1524 N N . PRO C 2 9 ? -7.980 3.347 -65.575 1.00 34.91 11 PRO C N 1
ATOM 1525 C CA . PRO C 2 9 ? -8.011 2.004 -64.992 1.00 35.85 11 PRO C CA 1
ATOM 1526 C C . PRO C 2 9 ? -6.670 1.630 -64.362 1.00 35.81 11 PRO C C 1
ATOM 1527 O O . PRO C 2 9 ? -5.653 2.275 -64.617 1.00 34.72 11 PRO C O 1
ATOM 1539 N N . GLY C 2 11 ? -3.073 0.161 -63.576 1.00 32.83 13 GLY C N 1
ATOM 1540 C CA . GLY C 2 11 ? -1.982 -0.059 -64.506 1.00 30.82 13 GLY C CA 1
ATOM 1541 C C . GLY C 2 11 ? -1.711 -1.539 -64.706 1.00 30.26 13 GLY C C 1
ATOM 1542 O O . GLY C 2 11 ? -2.433 -2.383 -64.173 1.00 30.29 13 GLY C O 1
ATOM 1543 N N . PRO C 2 12 ? -0.670 -1.888 -65.474 1.00 29.89 14 PRO C N 1
ATOM 1544 C CA . PRO C 2 12 ? -0.308 -3.282 -65.741 1.00 30.74 14 PRO C CA 1
ATOM 1545 C C . PRO C 2 12 ? 0.363 -3.922 -64.529 1.00 32.42 14 PRO C C 1
ATOM 1546 O O . PRO C 2 12 ? 0.895 -3.219 -63.664 1.00 30.85 14 PRO C O 1
ATOM 1550 N N . ARG C 2 13 ? 0.335 -5.250 -64.468 1.00 32.77 15 ARG C N 1
ATOM 1551 C CA . ARG C 2 13 ? 0.963 -5.962 -63.360 1.00 32.97 15 ARG C CA 1
ATOM 1552 C C . ARG C 2 13 ? 2.470 -5.780 -63.410 1.00 32.01 15 ARG C C 1
ATOM 1553 O O . ARG C 2 13 ? 3.058 -5.688 -64.486 1.00 31.94 15 ARG C O 1
ATOM 1561 N N . GLY C 2 14 ? 3.091 -5.730 -62.237 1.00 31.88 16 GLY C N 1
ATOM 1562 C CA . GLY C 2 14 ? 4.529 -5.552 -62.171 1.00 31.98 16 GLY C CA 1
ATOM 1563 C C . GLY C 2 14 ? 5.298 -6.746 -62.703 1.00 33.05 16 GLY C C 1
ATOM 1564 O O . GLY C 2 14 ? 4.723 -7.799 -62.981 1.00 32.18 16 GLY C O 1
ATOM 1565 N N . GLN C 2 15 ? 6.607 -6.573 -62.850 1.00 33.34 17 GLN C N 1
ATOM 1566 C CA . GLN C 2 15 ? 7.471 -7.638 -63.342 1.00 34.77 17 GLN C CA 1
ATOM 1567 C C . GLN C 2 15 ? 7.548 -8.758 -62.310 1.00 34.26 17 GLN C C 1
ATOM 1568 O O . GLN C 2 15 ? 7.298 -8.538 -61.124 1.00 33.78 17 GLN C O 1
ATOM 1582 N N . GLY C 2 17 ? 8.990 -11.606 -59.680 1.00 29.93 19 GLY C N 1
ATOM 1583 C CA . GLY C 2 17 ? 10.009 -11.474 -58.654 1.00 28.86 19 GLY C CA 1
ATOM 1584 C C . GLY C 2 17 ? 11.263 -12.187 -59.127 1.00 28.84 19 GLY C C 1
ATOM 1585 O O . GLY C 2 17 ? 11.212 -12.936 -60.103 1.00 29.41 19 GLY C O 1
ATOM 1586 N N . VAL C 2 18 ? 12.387 -11.963 -58.454 1.00 27.11 20 VAL C N 1
ATOM 1587 C CA . VAL C 2 18 ? 13.630 -12.610 -58.853 1.00 25.77 20 VAL C CA 1
ATOM 1588 C C . VAL C 2 18 ? 13.598 -14.093 -58.515 1.00 24.77 20 VAL C C 1
ATOM 1589 O O . VAL C 2 18 ? 12.754 -14.548 -57.742 1.00 22.68 20 VAL C O 1
ATOM 1601 N N . GLY C 2 20 ? 14.530 -17.645 -56.875 1.00 23.37 22 GLY C N 1
ATOM 1602 C CA . GLY C 2 20 ? 14.865 -17.991 -55.507 1.00 22.02 22 GLY C CA 1
ATOM 1603 C C . GLY C 2 20 ? 16.283 -18.495 -55.312 1.00 22.09 22 GLY C C 1
ATOM 1604 O O . GLY C 2 20 ? 16.997 -18.807 -56.271 1.00 21.71 22 GLY C O 1
ATOM 1605 N N . PHE C 2 21 ? 16.696 -18.565 -54.051 1.00 20.74 23 PHE C N 1
ATOM 1606 C CA . PHE C 2 21 ? 18.026 -19.039 -53.709 1.00 21.13 23 PHE C CA 1
ATOM 1607 C C . PHE C 2 21 ? 18.143 -20.536 -53.941 1.00 21.61 23 PHE C C 1
ATOM 1608 O O . PHE C 2 21 ? 17.145 -21.257 -53.927 1.00 20.49 23 PHE C O 1
ATOM 1624 N N . GLY C 2 23 ? 18.657 -24.374 -53.166 1.00 23.55 25 GLY C N 1
ATOM 1625 C CA . GLY C 2 23 ? 18.230 -25.074 -51.971 1.00 24.80 25 GLY C CA 1
ATOM 1626 C C . GLY C 2 23 ? 19.388 -25.438 -51.065 1.00 25.88 25 GLY C C 1
ATOM 1627 O O . GLY C 2 23 ? 20.546 -25.211 -51.410 1.00 26.75 25 GLY C O 1
ATOM 1628 N N . PRO C 2 24 ? 19.104 -26.009 -49.886 1.00 27.73 26 PRO C N 1
ATOM 1629 C CA . PRO C 2 24 ? 20.163 -26.394 -48.953 1.00 29.44 26 PRO C CA 1
ATOM 1630 C C . PRO C 2 24 ? 20.962 -27.591 -49.461 1.00 30.65 26 PRO C C 1
ATOM 1631 O O . PRO C 2 24 ? 20.522 -28.310 -50.362 1.00 28.20 26 PRO C O 1
ATOM 1643 N N . GLY C 2 26 ? 22.607 -31.185 -50.073 1.00 27.68 28 GLY C N 1
ATOM 1644 C CA . GLY C 2 26 ? 22.001 -32.500 -50.021 1.00 24.48 28 GLY C CA 1
ATOM 1645 C C . GLY C 2 26 ? 22.489 -33.208 -48.774 1.00 24.60 28 GLY C C 1
ATOM 1646 O O . GLY C 2 26 ? 23.496 -32.807 -48.192 1.00 24.06 28 GLY C O 1
ATOM 1647 N N . PRO C 2 27 ? 21.800 -34.268 -48.336 1.00 24.54 29 PRO C N 1
ATOM 1648 C CA . PRO C 2 27 ? 22.225 -34.984 -47.133 1.00 25.46 29 PRO C CA 1
ATOM 1649 C C . PRO C 2 27 ? 23.352 -35.967 -47.407 1.00 25.36 29 PRO C C 1
ATOM 1650 O O . PRO C 2 27 ? 23.734 -36.184 -48.557 1.00 24.77 29 PRO C O 1
ATOM 1662 N N . GLY C 2 29 ? 25.295 -39.279 -48.198 1.00 25.50 31 GLY C N 1
ATOM 1663 C CA . GLY C 2 29 ? 24.869 -40.385 -49.033 1.00 27.21 31 GLY C C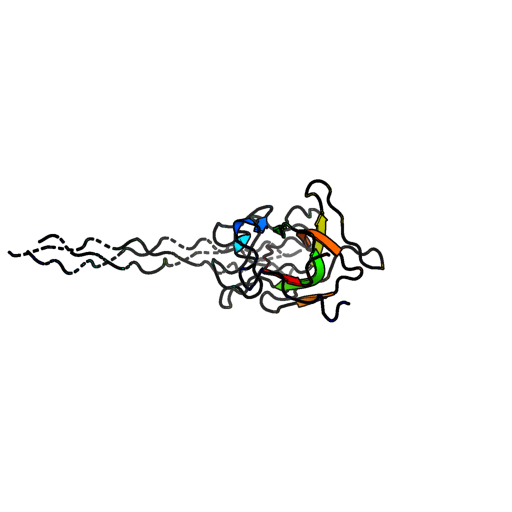A 1
ATOM 1664 C C . GLY C 2 29 ? 25.710 -41.617 -48.775 1.00 26.24 31 GLY C C 1
ATOM 1665 O O . GLY C 2 29 ? 26.518 -41.589 -47.827 1.00 27.19 31 GLY C O 1
ATOM 1670 N N . GLY D 2 2 ? -13.399 18.614 -71.755 1.00 22.90 4 GLY D N 1
ATOM 1671 C CA . GLY D 2 2 ? -12.664 18.637 -70.505 1.00 22.69 4 GLY D CA 1
ATOM 1672 C C . GLY D 2 2 ? -11.353 17.885 -70.577 1.00 22.95 4 GLY D C 1
ATOM 1673 O O . GLY D 2 2 ? -11.103 17.152 -71.534 1.00 23.36 4 GLY D O 1
ATOM 1674 N N . PRO D 2 3 ? -10.483 18.049 -69.572 1.00 21.53 5 PRO D N 1
ATOM 1675 C CA . PRO D 2 3 ? -9.200 17.349 -69.579 1.00 21.32 5 PRO D CA 1
ATOM 1676 C C . PRO D 2 3 ? -9.379 15.882 -69.212 1.00 20.30 5 PRO D C 1
ATOM 1677 O O . PRO D 2 3 ? -10.396 15.500 -68.626 1.00 21.87 5 PRO D O 1
ATOM 1689 N N . GLY D 2 5 ? -9.156 12.347 -67.269 1.00 18.59 7 GLY D N 1
ATOM 1690 C CA . GLY D 2 5 ? -9.243 12.094 -65.847 1.00 21.59 7 GLY D CA 1
ATOM 1691 C C . GLY D 2 5 ? -7.848 11.789 -65.340 1.00 22.53 7 GLY D C 1
ATOM 1692 O O . GLY D 2 5 ? -6.914 11.659 -66.135 1.00 21.88 7 GLY D O 1
ATOM 1693 N N . PRO D 2 6 ? -7.662 11.671 -64.022 1.00 23.13 8 PRO D N 1
ATOM 1694 C CA . PRO D 2 6 ? -6.329 11.379 -63.498 1.00 24.52 8 PRO D CA 1
ATOM 1695 C C . PRO D 2 6 ? -5.876 9.973 -63.871 1.00 26.15 8 PRO D C 1
ATOM 1696 O O . PRO D 2 6 ? -6.696 9.113 -64.205 1.00 25.73 8 PRO D O 1
ATOM 1708 N N . GLY D 2 8 ? -4.826 6.142 -63.733 1.00 29.01 10 GLY D N 1
ATOM 1709 C CA . GLY D 2 8 ? -5.413 5.097 -62.918 1.00 30.99 10 GLY D CA 1
ATOM 1710 C C . GLY D 2 8 ? -4.490 4.680 -61.791 1.00 32.54 10 GLY D C 1
ATOM 1711 O O . GLY D 2 8 ? -3.338 5.108 -61.738 1.00 32.03 10 GLY D O 1
ATOM 1712 N N . PRO D 2 9 ? -4.974 3.848 -60.861 1.00 34.84 11 PRO D N 1
ATOM 1713 C CA . PRO D 2 9 ? -4.152 3.392 -59.737 1.00 35.93 11 PRO D CA 1
ATOM 1714 C C . PRO D 2 9 ? -3.042 2.456 -60.217 1.00 37.59 11 PRO D C 1
ATOM 1715 O O . PRO D 2 9 ? -3.122 1.895 -61.312 1.00 36.67 11 PRO D O 1
ATOM 1727 N N . GLY D 2 11 ? -0.736 -0.752 -60.910 1.00 36.24 13 GLY D N 1
ATOM 1728 C CA . GLY D 2 11 ? -1.169 -2.105 -61.209 1.00 36.66 13 GLY D CA 1
ATOM 1729 C C . GLY D 2 11 ? -0.829 -3.085 -60.100 1.00 37.05 13 GLY D C 1
ATOM 1730 O O . GLY D 2 11 ? -0.070 -2.754 -59.188 1.00 36.12 13 GLY D O 1
ATOM 1731 N N . PRO D 2 12 ? -1.388 -4.304 -60.143 1.00 37.68 14 PRO D N 1
ATOM 1732 C CA . PRO D 2 12 ? -1.127 -5.328 -59.126 1.00 37.85 14 PRO D CA 1
ATOM 1733 C C . PRO D 2 12 ? 0.353 -5.706 -59.117 1.00 37.36 14 PRO D C 1
ATOM 1734 O O . PRO D 2 12 ? 1.035 -5.574 -60.133 1.00 37.51 14 PRO D O 1
ATOM 1738 N N . ARG D 2 13 ? 0.854 -6.167 -57.975 1.00 38.65 15 ARG D N 1
ATOM 1739 C CA . ARG D 2 13 ? 2.261 -6.543 -57.888 1.00 38.07 15 ARG D CA 1
ATOM 1740 C C . ARG D 2 13 ? 2.537 -7.787 -58.723 1.00 36.38 15 ARG D C 1
ATOM 1741 O O . ARG D 2 13 ? 1.668 -8.641 -58.882 1.00 36.91 15 ARG D O 1
ATOM 1749 N N . GLY D 2 14 ? 3.751 -7.874 -59.258 1.00 35.40 16 GLY D N 1
ATOM 1750 C CA . GLY D 2 14 ? 4.127 -9.006 -60.087 1.00 33.77 16 GLY D CA 1
ATOM 1751 C C . GLY D 2 14 ? 3.933 -10.366 -59.445 1.00 33.61 16 GLY D C 1
ATOM 1752 O O . GLY D 2 14 ? 3.773 -10.477 -58.231 1.00 31.80 16 GLY D O 1
ATOM 1753 N N . GLN D 2 15 ? 3.942 -11.408 -60.270 1.00 33.75 17 GLN D N 1
ATOM 1754 C CA . GLN D 2 15 ? 3.776 -12.770 -59.778 1.00 33.65 17 GLN D CA 1
ATOM 1755 C C . GLN D 2 15 ? 5.060 -13.221 -59.082 1.00 34.09 17 GLN D C 1
ATOM 1756 O O . GLN D 2 15 ? 6.137 -12.679 -59.334 1.00 33.50 17 GLN D O 1
ATOM 1766 N N . GLY D 2 17 ? 8.484 -15.008 -58.024 1.00 31.52 19 GLY D N 1
ATOM 1767 C CA . GLY D 2 17 ? 9.593 -15.433 -58.858 1.00 29.58 19 GLY D CA 1
ATOM 1768 C C . GLY D 2 17 ? 9.642 -16.946 -58.978 1.00 28.11 19 GLY D C 1
ATOM 1769 O O . GLY D 2 17 ? 8.903 -17.660 -58.296 1.00 27.07 19 GLY D O 1
ATOM 1770 N N . VAL D 2 18 ? 10.513 -17.437 -59.852 1.00 29.06 20 VAL D N 1
ATOM 1771 C CA . VAL D 2 18 ? 10.665 -18.874 -60.059 1.00 29.83 20 VAL D CA 1
ATOM 1772 C C . VAL D 2 18 ? 11.394 -19.518 -58.887 1.00 28.96 20 VAL D C 1
ATOM 1773 O O . VAL D 2 18 ? 12.248 -18.893 -58.259 1.00 29.05 20 VAL D O 1
ATOM 1785 N N . GLY D 2 20 ? 13.966 -21.599 -56.687 1.00 23.18 22 GLY D N 1
ATOM 1786 C CA . GLY D 2 20 ? 15.405 -21.697 -56.817 1.00 22.02 22 GLY D CA 1
ATOM 1787 C C . GLY D 2 20 ? 15.846 -23.061 -57.308 1.00 22.76 22 GLY D C 1
ATOM 1788 O O . GLY D 2 20 ? 15.067 -24.016 -57.318 1.00 22.17 22 GLY D O 1
ATOM 1789 N N . PHE D 2 21 ? 17.105 -23.146 -57.718 1.00 23.82 23 PHE D N 1
ATOM 1790 C CA . PHE D 2 21 ? 17.673 -24.392 -58.208 1.00 26.21 23 PHE D CA 1
ATOM 1791 C C . PHE D 2 21 ? 17.950 -25.330 -57.045 1.00 25.26 23 PHE D C 1
ATOM 1792 O O . PHE D 2 21 ? 18.005 -24.902 -55.890 1.00 22.42 23 PHE D O 1
ATOM 1808 N N . GLY D 2 23 ? 19.816 -27.606 -54.311 1.00 22.12 25 GLY D N 1
ATOM 1809 C CA . GLY D 2 23 ? 21.043 -27.312 -53.602 1.00 25.06 25 GLY D CA 1
ATOM 1810 C C . GLY D 2 23 ? 22.200 -28.164 -54.091 1.00 25.61 25 GLY D C 1
ATOM 1811 O O . GLY D 2 23 ? 22.004 -29.071 -54.902 1.00 25.91 25 GLY D O 1
ATOM 1812 N N . PRO D 2 24 ? 23.427 -27.885 -53.628 1.00 28.03 26 PRO D N 1
ATOM 1813 C CA . PRO D 2 24 ? 24.608 -28.653 -54.036 1.00 28.40 26 PRO D CA 1
ATOM 1814 C C . PRO D 2 24 ? 24.519 -30.065 -53.463 1.00 29.01 26 PRO D C 1
ATOM 1815 O O . PRO D 2 24 ? 23.719 -30.325 -52.564 1.00 25.86 26 PRO D O 1
ATOM 1827 N N . GLY D 2 26 ? 25.351 -33.496 -51.331 1.00 31.14 28 GLY D N 1
ATOM 1828 C CA . GLY D 2 26 ? 25.748 -33.663 -49.945 1.00 33.36 28 GLY D CA 1
ATOM 1829 C C . GLY D 2 26 ? 27.242 -33.929 -49.885 1.00 36.22 28 GLY D C 1
ATOM 1830 O O . GLY D 2 26 ? 27.869 -34.109 -50.930 1.00 35.86 28 GLY D O 1
ATOM 1831 N N . PRO D 2 27 ? 27.844 -33.970 -48.685 1.00 38.07 29 PRO D N 1
ATOM 1832 C CA . PRO D 2 27 ? 29.283 -34.217 -48.546 1.00 40.20 29 PRO D CA 1
ATOM 1833 C C . PRO D 2 27 ? 29.770 -35.474 -49.267 1.00 42.15 29 PRO D C 1
ATOM 1834 O O . PRO D 2 27 ? 29.036 -36.455 -49.395 1.00 41.89 29 PRO D O 1
#

CATH classification: 2.60.120.260

B-factor: mean 27.65, std 8.06, range [13.85, 70.8]

Radius of gyration: 21.37 Å; Cα contacts (8 Å, |Δi|>4): 639; chains: 4; bounding box: 60×61×55 Å

Nearest PDB structures (foldseek):
  7azb-assembly1_A  TM=9.995E-01  e=2.727E-32  Homo sapiens
  4ag4-assembly1_A  TM=9.927E-01  e=2.454E-23  Homo sapiens
  4qds-assembly1_B  TM=9.177E-01  e=9.141E-16  Homo sapiens
  4ki5-assembly1_M  TM=9.076E-01  e=1.010E-14  Homo sapiens
  4mo3-assembly1_M  TM=8.981E-01  e=2.089E-14  Sus scrofa

GO terms:
  GO:0004714 transmembrane receptor protein tyrosine kinase activity (F, IDA)
  GO:0005518 collagen binding (F, IDA)
  GO:0038063 collagen-activated tyrosine kinase receptor signaling pathway (P, IDA)
  GO:0038062 protein tyrosine kinase collagen receptor activity (F, IDA)
  GO:0018108 peptidyl-tyrosine phosphorylation (P, IDA)
  GO:0046777 protein autophosphorylation (P, IDA)
  GO:0035988 chondrocyte proliferation (P, TAS)
  GO:0010715 regulation of extracellular matrix disassembly (P, TAS)
  GO:0010763 positive regulation of fibroblast migration (P, TAS)
  GO:0045669 positive regulation of osteoblast differentiation (P, IMP)
  GO:0045860 positive regulation of protein kinase activity (P, IMP)
  GO:0030500 regulation of bone mineralization (P, IMP)
  GO:0034103 regulation of tissue remodeling (P, IMP)
  GO:0004714 transmembrane receptor protein tyrosine kinase activity (F, TAS)
  GO:0005886 plasma membrane (C, TAS)
  GO:0007155 cell adhesion (P, TAS)
  GO:0007165 signal transduction (P, TAS)
  GO:0005515 protein binding (F, IPI)
  GO:0005886 plasma membrane (C, IDA)
  GO:0005925 focal adhesion (C, HDA)

Secondary structure (P-SEA, 3-state):
cccccccccccccccccccccccccccccccccccccccccccccbbbccbbbbccccccbbbbbcccccccccccccccccccccccccccbbbbbbccccbbbbbbccccccbbbbbccccbbbbbbbcccccccbbbbbbbbcccccccccbbbbbbbcc/cccccccccccccccccccc/cccccccccccccccccccc/ccccccccccccccccccc

Organism: Homo sapiens (NCBI:txid9606)